Protein AF-A0A7S0UZE0-F1 (afdb_monomer_lite)

Organism: NCBI:txid51329

Structure (mmCIF, N/CA/C/O backbone):
data_AF-A0A7S0UZE0-F1
#
_entry.id   AF-A0A7S0UZE0-F1
#
loop_
_atom_site.group_PDB
_atom_site.id
_atom_site.type_symbol
_atom_site.label_atom_id
_atom_site.label_alt_id
_atom_site.label_comp_id
_atom_site.label_asym_id
_atom_site.label_entity_id
_atom_site.label_seq_id
_atom_site.pdbx_PDB_ins_code
_atom_site.Cartn_x
_atom_site.Cartn_y
_atom_site.Cartn_z
_atom_site.occupancy
_atom_site.B_iso_or_equiv
_atom_site.auth_seq_id
_atom_site.auth_comp_id
_atom_site.auth_asym_id
_atom_site.auth_atom_id
_atom_site.pdbx_PDB_model_num
ATOM 1 N N . MET A 1 1 ? -13.989 -5.071 -36.281 1.00 47.72 1 MET A N 1
ATOM 2 C CA . MET A 1 1 ? -13.923 -4.824 -34.827 1.00 47.72 1 MET A CA 1
ATOM 3 C C . MET A 1 1 ? -15.223 -4.160 -34.411 1.00 47.72 1 MET A C 1
ATOM 5 O O . MET A 1 1 ? -15.616 -3.222 -35.098 1.00 47.72 1 MET A O 1
ATOM 9 N N . PRO A 1 2 ? -15.947 -4.672 -33.404 1.00 46.41 2 PRO A N 1
ATOM 10 C CA . PRO A 1 2 ? -17.097 -3.958 -32.862 1.00 46.41 2 PRO A CA 1
ATOM 11 C C . PRO A 1 2 ? -16.626 -2.680 -32.140 1.00 46.41 2 PRO A C 1
ATOM 13 O O . PRO A 1 2 ? -15.519 -2.675 -31.601 1.00 46.41 2 PRO A O 1
ATOM 16 N N . PRO A 1 3 ? -17.422 -1.598 -32.152 1.00 45.22 3 PRO A N 1
ATOM 17 C CA . PRO A 1 3 ? -17.070 -0.357 -31.471 1.00 45.22 3 PRO A CA 1
ATOM 18 C C . PRO A 1 3 ? -17.073 -0.541 -29.942 1.00 45.22 3 PRO A C 1
ATOM 20 O O . PRO A 1 3 ? -17.859 -1.352 -29.437 1.00 45.22 3 PRO A O 1
ATOM 23 N N . PRO A 1 4 ? -16.246 0.217 -29.197 1.00 49.97 4 PRO A N 1
ATOM 24 C CA . PRO A 1 4 ? -16.235 0.173 -27.740 1.00 49.97 4 PRO A CA 1
ATOM 25 C C . PRO A 1 4 ? -17.606 0.586 -27.193 1.00 49.97 4 PRO A C 1
ATOM 27 O O . PRO A 1 4 ? -18.149 1.648 -27.513 1.00 49.97 4 PRO A O 1
ATOM 30 N N . THR A 1 5 ? -18.203 -0.289 -26.388 1.00 60.66 5 THR A N 1
ATOM 31 C CA . THR A 1 5 ? -19.470 -0.022 -25.710 1.00 60.66 5 THR A CA 1
ATOM 32 C C . THR A 1 5 ? -19.248 1.021 -24.623 1.00 60.66 5 THR A C 1
ATOM 34 O O . THR A 1 5 ? -18.430 0.813 -23.730 1.00 60.66 5 THR A O 1
ATOM 37 N N . LYS A 1 6 ? -19.988 2.134 -24.685 1.00 45.75 6 LYS A N 1
ATOM 38 C CA . LYS A 1 6 ? -19.959 3.182 -23.655 1.00 45.75 6 LYS A CA 1
ATOM 39 C C . LYS A 1 6 ? -20.240 2.573 -22.269 1.00 45.75 6 LYS A C 1
ATOM 41 O O . LYS A 1 6 ? -21.177 1.774 -22.164 1.00 45.75 6 LYS A O 1
ATOM 46 N N . PRO A 1 7 ? -19.487 2.949 -21.219 1.00 45.69 7 PRO A N 1
ATOM 47 C CA . PRO A 1 7 ? -19.701 2.424 -19.878 1.00 45.69 7 PRO A CA 1
ATOM 48 C C . PRO A 1 7 ? -21.115 2.757 -19.393 1.00 45.69 7 PRO A C 1
ATOM 50 O O . PRO A 1 7 ? -21.613 3.874 -19.555 1.00 45.69 7 PRO A O 1
ATOM 53 N N . ASN A 1 8 ? -21.791 1.754 -18.834 1.00 49.53 8 ASN A N 1
ATOM 54 C CA . ASN A 1 8 ? -23.159 1.876 -18.347 1.00 49.53 8 ASN A CA 1
ATOM 55 C C . ASN A 1 8 ? -23.187 2.786 -17.100 1.00 49.53 8 ASN A C 1
ATOM 57 O O . ASN A 1 8 ? -22.640 2.392 -16.065 1.00 49.53 8 ASN A O 1
ATOM 61 N N . PRO A 1 9 ? -23.873 3.946 -17.127 1.00 42.94 9 PRO A N 1
ATOM 62 C CA . PRO A 1 9 ? -23.934 4.868 -15.988 1.00 42.94 9 PRO A CA 1
ATOM 63 C C . PRO A 1 9 ? -24.637 4.274 -14.753 1.00 42.94 9 PRO A C 1
ATOM 65 O O . PRO A 1 9 ? -24.574 4.846 -13.667 1.00 42.94 9 PRO A O 1
ATOM 68 N N . ASN A 1 10 ? -25.288 3.112 -14.883 1.00 35.16 10 ASN A N 1
ATOM 69 C CA . ASN A 1 10 ? -25.882 2.392 -13.759 1.00 35.16 10 ASN A CA 1
ATOM 70 C C . ASN A 1 10 ? -24.917 1.431 -13.039 1.00 35.16 10 ASN A C 1
ATOM 72 O O . ASN A 1 10 ? -25.283 0.943 -11.972 1.00 35.16 10 ASN A O 1
ATOM 76 N N . SER A 1 11 ? -23.704 1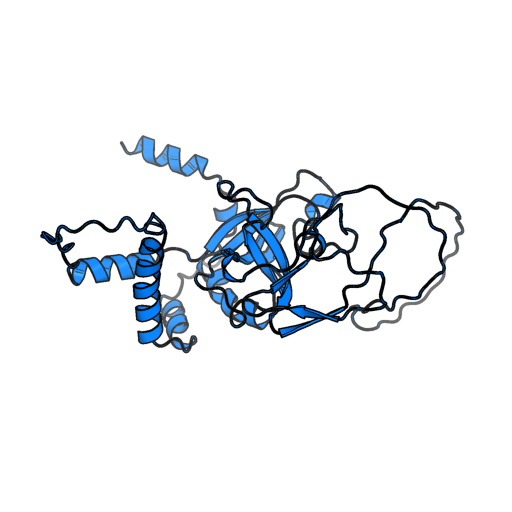.186 -13.556 1.00 46.53 11 SER A N 1
ATOM 77 C CA . SER A 1 11 ? -22.709 0.342 -12.867 1.00 46.53 11 SER A CA 1
ATOM 78 C C . SER A 1 11 ? -22.249 0.984 -11.547 1.00 46.53 11 SER A C 1
ATOM 80 O O . SER A 1 11 ? -22.243 0.348 -10.495 1.00 46.53 11 SER A O 1
ATOM 82 N N . PHE A 1 12 ? -22.031 2.305 -11.551 1.00 41.47 12 PHE A N 1
ATOM 83 C CA . PHE A 1 12 ? -21.605 3.061 -10.366 1.00 41.47 12 PHE A CA 1
ATOM 84 C C . PHE A 1 12 ? -22.670 3.158 -9.262 1.00 41.47 12 PHE A C 1
ATOM 86 O O . PHE A 1 12 ? -22.338 3.213 -8.078 1.00 41.47 12 PHE A O 1
ATOM 93 N N . ARG A 1 13 ? -23.967 3.118 -9.606 1.00 37.56 13 ARG A N 1
ATOM 94 C CA . ARG A 1 13 ? -25.044 3.100 -8.597 1.00 37.56 13 ARG A CA 1
ATOM 95 C C . ARG A 1 13 ? -25.101 1.791 -7.809 1.00 37.56 13 ARG A C 1
ATOM 97 O O . ARG A 1 13 ? -25.613 1.793 -6.692 1.00 37.56 13 ARG A O 1
ATOM 104 N N . TYR A 1 14 ? -24.559 0.699 -8.347 1.00 38.12 14 TYR A N 1
ATOM 105 C CA . TYR A 1 14 ? -24.513 -0.590 -7.655 1.00 38.12 14 TYR A CA 1
ATOM 106 C C . TYR A 1 14 ? -23.451 -0.636 -6.544 1.00 38.12 14 TYR A C 1
ATOM 108 O O . TYR A 1 14 ? -23.596 -1.407 -5.595 1.00 38.12 14 TYR A O 1
ATOM 116 N N . LEU A 1 15 ? -22.433 0.230 -6.608 1.00 41.47 15 LEU A N 1
ATOM 117 C CA . LEU A 1 15 ? -21.325 0.246 -5.653 1.00 41.47 15 LEU A CA 1
ATOM 118 C C . LEU A 1 15 ? -21.715 0.806 -4.275 1.00 41.47 15 LEU A C 1
ATOM 120 O O . LEU A 1 15 ? -21.241 0.333 -3.242 1.00 41.47 15 LEU A O 1
ATOM 124 N N . ILE A 1 16 ? -22.662 1.748 -4.249 1.00 43.78 16 ILE A N 1
ATOM 125 C CA . ILE A 1 16 ? -23.150 2.378 -3.012 1.00 43.78 16 ILE A CA 1
ATOM 126 C C . ILE A 1 16 ? -24.087 1.442 -2.223 1.00 43.78 16 ILE A C 1
ATOM 128 O O . ILE A 1 16 ? -24.195 1.571 -1.010 1.00 43.78 16 ILE A O 1
ATOM 132 N N . PHE A 1 17 ? -24.732 0.460 -2.868 1.00 36.38 17 PHE A N 1
ATOM 133 C CA . PHE A 1 17 ? -25.682 -0.439 -2.192 1.00 36.38 17 PHE A CA 1
ATOM 134 C C . PHE A 1 17 ? -25.078 -1.751 -1.667 1.00 36.38 17 PHE A C 1
ATOM 136 O O . PHE A 1 17 ? -25.737 -2.436 -0.887 1.00 36.38 17 PHE A O 1
ATOM 143 N N . LYS A 1 18 ? -23.852 -2.124 -2.064 1.00 35.16 18 LYS A N 1
ATOM 144 C CA . LYS A 1 18 ? -23.199 -3.356 -1.575 1.00 35.16 18 LYS A CA 1
ATOM 145 C C . LYS A 1 18 ? -22.291 -3.150 -0.366 1.00 35.16 18 LYS A C 1
ATOM 147 O O . LYS A 1 18 ? -22.064 -4.103 0.376 1.00 35.16 18 LYS A O 1
ATOM 152 N N . THR A 1 19 ? -21.799 -1.937 -0.133 1.00 41.50 19 THR A N 1
ATOM 153 C CA . THR A 1 19 ? -21.117 -1.626 1.123 1.00 41.50 19 THR A CA 1
ATOM 154 C C . THR A 1 19 ? -22.186 -1.210 2.132 1.00 41.50 19 THR A C 1
ATOM 156 O O . THR A 1 19 ? -22.887 -0.224 1.945 1.00 41.50 19 THR A O 1
ATOM 159 N N . ASN A 1 20 ? -22.356 -1.974 3.213 1.00 39.41 20 ASN A N 1
ATOM 160 C CA . ASN A 1 20 ? -23.257 -1.657 4.337 1.00 39.41 20 ASN A CA 1
ATOM 161 C C . ASN A 1 20 ? -22.778 -0.424 5.143 1.00 39.41 20 ASN A C 1
ATOM 163 O O . ASN A 1 20 ? -22.953 -0.335 6.359 1.00 39.41 20 ASN A O 1
ATOM 167 N N . VAL A 1 21 ? -22.129 0.537 4.488 1.00 45.94 21 VAL A N 1
ATOM 168 C CA . VAL A 1 21 ? -21.712 1.791 5.093 1.00 45.94 21 VAL A CA 1
ATOM 169 C C . VAL A 1 21 ? -22.910 2.721 4.999 1.00 45.94 21 VAL A C 1
ATOM 171 O O . VAL A 1 21 ? -23.213 3.278 3.948 1.00 45.94 21 VAL A O 1
ATOM 174 N N . SER A 1 22 ? -23.625 2.857 6.117 1.00 50.34 22 SER A N 1
ATOM 175 C CA . SER A 1 22 ? -24.668 3.870 6.268 1.00 50.34 22 SER A CA 1
ATOM 176 C C . SER A 1 22 ? -24.148 5.218 5.762 1.00 50.34 22 SER A C 1
ATOM 178 O O . SER A 1 22 ? -23.033 5.623 6.101 1.00 50.34 22 SER A O 1
ATOM 180 N N . ILE A 1 23 ? -24.972 5.937 4.998 1.00 51.00 23 ILE A N 1
ATOM 181 C CA . ILE A 1 23 ? -24.732 7.339 4.625 1.00 51.00 23 ILE A CA 1
ATOM 182 C C . ILE A 1 23 ? -24.329 8.167 5.863 1.00 51.00 23 ILE A C 1
ATOM 184 O O . ILE A 1 23 ? -23.497 9.065 5.769 1.00 51.00 23 ILE A O 1
ATOM 188 N N . GLU A 1 24 ? -24.845 7.823 7.047 1.00 44.12 24 GLU A N 1
ATOM 189 C CA . GLU A 1 24 ? -24.470 8.452 8.314 1.00 44.12 24 GLU A CA 1
ATOM 190 C C . GLU A 1 24 ? -23.002 8.196 8.707 1.00 44.12 24 GLU A C 1
ATOM 192 O O . GLU A 1 24 ? -22.324 9.112 9.171 1.00 44.12 24 GLU A O 1
ATOM 197 N N . THR A 1 25 ? -22.476 6.989 8.480 1.00 52.09 25 THR A N 1
ATOM 198 C CA . THR A 1 25 ? -21.059 6.652 8.693 1.00 52.09 25 THR A CA 1
ATOM 199 C C . THR A 1 25 ? -20.175 7.399 7.702 1.00 52.09 25 THR A C 1
ATOM 201 O O . THR A 1 25 ? -19.159 7.955 8.104 1.00 52.09 25 THR A O 1
ATOM 204 N N . PHE A 1 26 ? -20.591 7.504 6.435 1.00 54.91 26 PHE A N 1
ATOM 205 C CA . PHE A 1 26 ? -19.885 8.301 5.428 1.00 54.91 26 PHE A CA 1
ATOM 206 C C . PHE A 1 26 ? -19.791 9.780 5.840 1.00 54.91 26 PHE A C 1
ATOM 208 O O . PHE A 1 26 ? -18.696 10.340 5.871 1.00 54.91 26 PHE A O 1
ATOM 215 N N . PHE A 1 27 ? -20.902 10.396 6.266 1.00 50.81 27 PHE A N 1
ATOM 216 C CA . PHE A 1 27 ? -20.892 11.784 6.744 1.00 50.81 27 PHE A CA 1
ATOM 217 C C . PHE A 1 27 ? -20.089 11.968 8.039 1.00 50.81 27 PHE A C 1
ATOM 219 O O . PHE A 1 27 ? -19.394 12.973 8.176 1.00 50.81 27 PHE A O 1
ATOM 226 N N . ARG A 1 28 ? -20.116 11.011 8.976 1.00 54.53 28 ARG A N 1
ATOM 227 C CA . ARG A 1 28 ? -19.277 11.067 10.187 1.00 54.53 28 ARG A CA 1
ATOM 228 C C . ARG A 1 28 ? -17.787 10.974 9.857 1.00 54.53 28 ARG A C 1
ATOM 230 O O . ARG A 1 28 ? -17.012 11.736 10.429 1.00 54.53 28 ARG A O 1
ATOM 237 N N . THR A 1 29 ? -17.392 10.123 8.912 1.00 53.47 29 THR A N 1
ATOM 238 C CA . THR A 1 29 ? -16.005 10.009 8.435 1.00 53.47 29 THR A CA 1
ATOM 239 C C . THR A 1 29 ? -15.542 11.297 7.755 1.00 53.47 29 THR A C 1
ATOM 241 O O . THR A 1 29 ? -14.468 11.805 8.069 1.00 53.47 29 THR A O 1
ATOM 244 N N . LEU A 1 30 ? -16.382 11.888 6.902 1.00 50.66 30 LEU A N 1
ATOM 245 C CA . LEU A 1 30 ? -16.068 13.122 6.174 1.00 50.66 30 LEU A CA 1
ATOM 246 C C . LEU A 1 30 ? -15.973 14.342 7.114 1.00 50.66 30 LEU A C 1
ATOM 248 O O . LEU A 1 30 ? -15.104 15.197 6.955 1.00 50.66 30 LEU A O 1
ATOM 252 N N . VAL A 1 31 ? -16.814 14.394 8.154 1.00 53.34 31 VAL A N 1
ATOM 253 C CA . VAL A 1 31 ? -16.746 15.424 9.208 1.00 53.34 31 VAL A CA 1
ATOM 254 C C . VAL A 1 31 ? -15.564 15.193 10.165 1.00 53.34 31 VAL A C 1
ATOM 256 O O . VAL A 1 31 ? -14.972 16.161 10.642 1.00 53.34 31 VAL A O 1
ATOM 259 N N . SER A 1 32 ? -15.178 13.939 10.427 1.00 47.03 32 SER A N 1
ATOM 260 C CA . SER A 1 32 ? -14.038 13.595 11.291 1.00 47.03 32 SER A CA 1
ATOM 261 C C . SER A 1 32 ? -12.683 13.832 10.616 1.00 47.03 32 SER A C 1
ATOM 263 O O . SER A 1 32 ? -11.762 14.304 11.281 1.00 47.03 32 SER A O 1
ATOM 265 N N . ALA A 1 33 ? -12.567 13.596 9.304 1.00 47.66 33 ALA A N 1
ATOM 266 C CA . ALA A 1 33 ? -11.353 13.880 8.529 1.00 47.66 33 ALA A CA 1
ATOM 267 C C . ALA A 1 33 ? -10.982 15.376 8.554 1.00 47.66 33 ALA A C 1
ATOM 269 O O . ALA A 1 33 ? -9.811 15.737 8.629 1.00 47.66 33 ALA A O 1
ATOM 270 N N . ARG A 1 34 ? -11.982 16.266 8.625 1.00 50.88 34 ARG A N 1
ATOM 271 C CA . ARG A 1 34 ? -11.761 17.711 8.810 1.00 50.88 34 ARG A CA 1
ATOM 272 C C . ARG A 1 34 ? -11.322 18.100 10.227 1.00 50.88 34 ARG A C 1
ATOM 274 O O . ARG A 1 34 ? -10.808 19.197 10.421 1.00 50.88 34 ARG A O 1
ATOM 281 N N . ARG A 1 35 ? -11.545 17.240 11.230 1.00 43.75 35 ARG A N 1
ATOM 282 C CA . ARG A 1 35 ? -11.108 17.466 12.620 1.00 43.75 35 ARG A CA 1
ATOM 283 C C . ARG A 1 35 ? -9.670 17.006 12.869 1.00 43.75 35 ARG A C 1
ATOM 285 O O . ARG A 1 35 ? -9.020 17.591 13.730 1.00 43.75 35 ARG A O 1
ATOM 292 N N . SER A 1 36 ? -9.156 16.017 12.135 1.00 42.22 36 SER A N 1
ATOM 293 C CA . SER A 1 36 ? -7.775 15.534 12.303 1.00 42.22 36 SER A CA 1
ATOM 294 C C . SER A 1 36 ? -6.719 16.482 11.725 1.00 42.22 36 SER A C 1
ATOM 296 O O . SER A 1 36 ? -5.655 16.609 12.322 1.00 42.22 36 SER A O 1
ATOM 298 N N . GLU A 1 37 ? -7.023 17.243 10.666 1.00 46.88 37 GLU A N 1
ATOM 299 C CA . GLU A 1 37 ? -6.145 18.336 10.194 1.00 46.88 37 GLU A CA 1
ATOM 300 C C . GLU A 1 37 ? -5.959 19.444 11.243 1.00 46.88 37 GLU A C 1
ATOM 302 O O . GLU A 1 37 ? -4.967 20.171 11.228 1.00 46.88 37 GLU A O 1
ATOM 307 N N . GLN A 1 38 ? -6.892 19.562 12.191 1.00 40.09 38 GLN A N 1
ATOM 308 C CA . GLN A 1 38 ? -6.840 20.571 13.242 1.00 40.09 38 GLN A CA 1
ATOM 309 C C . GLN A 1 38 ? -6.040 20.116 14.475 1.00 40.09 38 GLN A C 1
ATOM 311 O O . GLN A 1 38 ? -5.578 20.961 15.233 1.00 40.09 38 GLN A O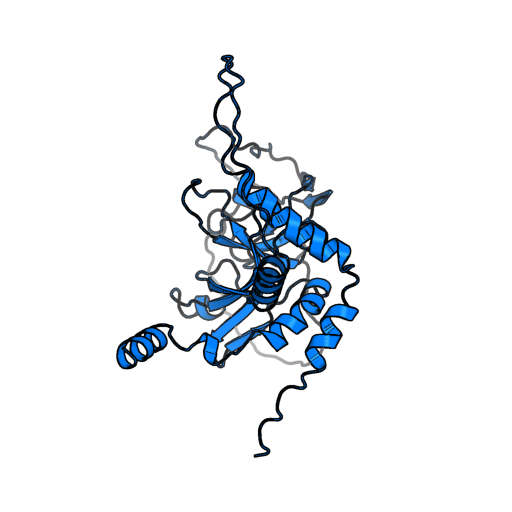 1
ATOM 316 N N . TYR A 1 39 ? -5.803 18.810 14.647 1.00 41.44 39 TYR A N 1
ATOM 317 C CA . TYR A 1 39 ? -5.018 18.276 15.769 1.00 41.44 39 TYR A CA 1
ATOM 318 C C . TYR A 1 39 ? -3.501 18.365 15.564 1.00 41.44 39 TYR A C 1
ATOM 320 O O . TYR A 1 39 ? -2.757 18.313 16.538 1.00 41.44 39 TYR A O 1
ATOM 328 N N . HIS A 1 40 ? -3.020 18.564 14.333 1.00 42.69 40 HIS A N 1
ATOM 329 C CA . HIS A 1 40 ? -1.581 18.672 14.071 1.00 42.69 40 HIS A CA 1
ATOM 330 C C . HIS A 1 40 ? -0.973 20.059 14.348 1.00 42.69 40 HIS A C 1
ATOM 332 O O . HIS A 1 40 ? 0.224 20.239 14.133 1.00 42.69 40 HIS A O 1
ATOM 338 N N . ARG A 1 41 ? -1.751 21.033 14.851 1.00 43.72 41 ARG A N 1
ATOM 339 C CA . ARG A 1 41 ? -1.264 22.401 15.127 1.00 43.72 41 ARG A CA 1
ATOM 340 C C . ARG A 1 41 ? -1.178 22.816 16.600 1.00 43.72 41 ARG A C 1
ATOM 342 O O . ARG A 1 41 ? -0.523 23.817 16.861 1.00 43.72 41 ARG A O 1
ATOM 349 N N . ASP A 1 42 ? -1.758 22.063 17.537 1.00 41.31 42 ASP A N 1
ATOM 350 C CA . ASP A 1 42 ? -1.993 22.556 18.910 1.00 41.31 42 ASP A CA 1
ATOM 351 C C . ASP A 1 42 ? -1.162 21.865 20.019 1.00 41.31 42 ASP A C 1
ATOM 353 O O . ASP A 1 42 ? -1.400 22.086 21.205 1.00 41.31 42 ASP A O 1
ATOM 357 N N . GLU A 1 43 ? -0.124 21.090 19.688 1.00 44.06 43 GLU A N 1
ATOM 358 C CA . GLU A 1 43 ? 0.842 20.565 20.680 1.00 44.06 43 GLU A CA 1
ATOM 359 C C . GLU A 1 43 ? 1.937 21.612 20.986 1.00 44.06 43 GLU A C 1
ATOM 361 O O . GLU A 1 43 ? 3.127 21.407 20.750 1.00 44.06 43 GLU A O 1
ATOM 366 N N . GLY A 1 44 ? 1.524 22.783 21.479 1.00 45.97 44 GLY A N 1
ATOM 367 C CA . GLY A 1 44 ? 2.403 23.897 21.827 1.00 45.97 44 GLY A CA 1
ATOM 368 C C . GLY A 1 44 ? 2.065 24.498 23.189 1.00 45.97 44 GLY A C 1
ATOM 369 O O . GLY A 1 44 ? 1.234 25.388 23.275 1.00 45.97 44 GLY A O 1
ATOM 370 N N . ILE A 1 45 ? 2.755 24.013 24.227 1.00 45.12 45 ILE A N 1
ATOM 371 C CA . ILE A 1 45 ? 3.137 24.719 25.467 1.00 45.12 45 ILE A CA 1
ATOM 372 C C . ILE A 1 45 ? 1.995 25.443 26.216 1.00 45.12 45 ILE A C 1
ATOM 374 O O . ILE A 1 45 ? 1.625 26.575 25.921 1.00 45.12 45 ILE A O 1
ATOM 378 N N . TYR A 1 46 ? 1.531 24.828 27.310 1.00 45.31 46 TYR A N 1
ATOM 379 C CA . TYR A 1 46 ? 0.738 25.490 28.352 1.00 45.31 46 TYR A CA 1
ATOM 380 C C . TYR A 1 46 ? 1.567 26.579 29.059 1.00 45.31 46 TYR A C 1
ATOM 382 O O . TYR A 1 46 ? 2.231 26.315 30.061 1.00 45.31 46 TYR A O 1
ATOM 390 N N . THR A 1 47 ? 1.489 27.821 28.589 1.00 47.03 47 THR A N 1
ATOM 391 C CA . THR A 1 47 ? 1.672 28.992 29.454 1.00 47.03 47 THR A CA 1
ATOM 392 C C . THR A 1 47 ? 0.298 29.448 29.924 1.00 47.03 47 THR A C 1
ATOM 394 O O . THR A 1 47 ? -0.504 29.963 29.147 1.00 47.03 47 THR A O 1
ATOM 397 N N . ARG A 1 48 ? 0.015 29.206 31.209 1.00 62.56 48 ARG A N 1
ATOM 398 C CA . ARG A 1 48 ? -0.997 29.954 31.956 1.00 62.56 48 ARG A CA 1
ATOM 399 C C . ARG A 1 48 ? -0.532 31.401 31.989 1.00 62.56 48 ARG A C 1
ATOM 401 O O . ARG A 1 48 ? 0.500 31.634 32.594 1.00 62.56 48 ARG A O 1
ATOM 408 N N . ASP A 1 49 ? -1.289 32.298 31.379 1.00 49.62 49 ASP A N 1
ATOM 409 C CA . ASP A 1 49 ? -1.531 33.628 31.924 1.00 49.62 49 ASP A CA 1
ATOM 410 C C . ASP A 1 49 ? -2.872 34.140 31.391 1.00 49.62 49 ASP A C 1
ATOM 412 O O . ASP A 1 49 ? -3.263 33.905 30.245 1.00 49.62 49 ASP A O 1
ATOM 416 N N . ASP A 1 50 ? -3.611 34.732 32.318 1.00 62.59 50 ASP A N 1
ATOM 417 C CA . ASP A 1 50 ? -4.964 35.238 32.200 1.00 62.59 50 ASP A CA 1
ATOM 418 C C . ASP A 1 50 ? -5.053 36.397 31.198 1.00 62.59 50 ASP A C 1
ATOM 420 O O . ASP A 1 50 ? -4.375 37.398 31.377 1.00 62.59 50 ASP A O 1
ATOM 424 N N . ASP A 1 51 ? -5.920 36.285 30.184 1.00 51.84 51 ASP A N 1
ATOM 425 C CA . ASP A 1 51 ? -6.647 37.425 29.599 1.00 51.84 51 ASP A CA 1
ATOM 426 C C . ASP A 1 51 ? -7.782 36.931 28.681 1.00 51.84 51 ASP A C 1
ATOM 428 O O . ASP A 1 51 ? -7.639 36.654 27.487 1.00 51.84 51 ASP A O 1
ATOM 432 N N . ILE A 1 52 ? -8.969 36.797 29.276 1.00 54.97 52 ILE A N 1
ATOM 433 C CA . ILE A 1 52 ? -10.221 36.437 28.604 1.00 54.97 52 ILE A CA 1
ATOM 434 C C . ILE A 1 52 ? -10.752 37.680 27.877 1.00 54.97 52 ILE A C 1
ATOM 436 O O . ILE A 1 52 ? -11.593 38.417 28.384 1.00 54.97 52 ILE A O 1
ATOM 440 N N . SER A 1 53 ? -10.268 37.906 26.658 1.00 59.75 53 SER A N 1
ATOM 441 C CA . SER A 1 53 ? -10.897 38.794 25.671 1.00 59.75 53 SER A CA 1
ATOM 442 C C . SER A 1 53 ? -10.968 38.075 24.324 1.00 59.75 53 SER A C 1
ATOM 444 O O . SER A 1 53 ? -10.342 38.441 23.331 1.00 59.75 53 SER A O 1
ATOM 446 N N . SER A 1 54 ? -11.701 36.960 24.292 1.00 57.84 54 SER A N 1
ATOM 447 C CA . SER A 1 54 ? -11.865 36.149 23.089 1.00 57.84 54 SER A CA 1
ATOM 448 C C . SER A 1 54 ? -13.032 36.660 22.247 1.00 57.84 54 SER A C 1
ATOM 450 O O . SER A 1 54 ? -14.125 36.096 22.215 1.00 57.84 54 SER A O 1
ATOM 452 N N . ASN A 1 55 ? -12.758 37.696 21.454 1.00 57.31 55 ASN A N 1
ATOM 453 C CA . ASN A 1 55 ? -13.508 37.953 20.227 1.00 57.31 55 ASN A CA 1
ATOM 454 C C . ASN A 1 55 ? -13.086 36.889 19.192 1.00 57.31 55 ASN A C 1
ATOM 456 O O . ASN A 1 55 ? -12.409 37.166 18.204 1.00 57.31 55 ASN A O 1
ATOM 460 N N . ALA A 1 56 ? -13.386 35.622 19.499 1.00 63.72 56 ALA A N 1
ATOM 461 C CA . ALA A 1 56 ? -13.058 34.484 18.662 1.00 63.72 56 ALA A CA 1
ATOM 462 C C . ALA A 1 56 ? -13.854 34.625 17.365 1.00 63.72 56 ALA A C 1
ATOM 464 O O . ALA A 1 56 ? -15.050 34.328 17.321 1.00 63.72 56 ALA A O 1
ATOM 465 N N . SER A 1 57 ? -13.180 35.136 16.334 1.00 73.50 57 SER A N 1
ATOM 466 C CA . SER A 1 57 ? -13.662 35.219 14.961 1.00 73.50 57 SER A CA 1
ATOM 467 C C . SER A 1 57 ? -14.169 33.840 14.547 1.00 73.50 57 SER A C 1
ATOM 469 O O . SER A 1 57 ? -13.395 32.933 14.228 1.00 73.50 57 SER A O 1
ATOM 471 N N . ARG A 1 58 ? -15.486 33.635 14.657 1.00 78.31 58 ARG A N 1
ATOM 472 C CA . ARG A 1 58 ? -16.128 32.387 14.257 1.00 78.31 58 ARG A CA 1
ATOM 473 C C . ARG A 1 58 ? -15.940 32.293 12.754 1.00 78.31 58 ARG A C 1
ATOM 475 O O . ARG A 1 58 ? -16.516 33.096 12.022 1.00 78.31 58 ARG A O 1
ATOM 482 N N . LYS A 1 59 ? -15.127 31.332 12.304 1.00 81.88 59 LYS A N 1
ATOM 483 C CA . LYS A 1 59 ? -15.013 31.026 10.877 1.00 81.88 59 LYS A CA 1
ATOM 484 C C . LYS A 1 59 ? -16.438 30.857 10.331 1.00 81.88 59 LYS A C 1
ATOM 486 O O . LYS A 1 59 ? -17.207 30.102 10.938 1.00 81.88 59 LYS A O 1
ATOM 491 N N . PRO A 1 60 ? -16.820 31.585 9.269 1.00 84.94 60 PRO A N 1
ATOM 492 C CA . PRO A 1 60 ? -18.167 31.503 8.732 1.00 84.94 60 PRO A CA 1
ATOM 493 C C . PRO A 1 60 ? -18.466 30.052 8.360 1.00 84.94 60 PRO A C 1
ATOM 495 O O . PRO A 1 60 ? -17.651 29.377 7.729 1.00 84.94 60 PRO A O 1
ATOM 498 N N . THR A 1 61 ? -19.622 29.554 8.793 1.00 89.38 61 THR A N 1
ATOM 499 C CA . THR A 1 61 ? -20.098 28.233 8.392 1.00 89.38 61 THR A CA 1
ATOM 500 C C . THR A 1 61 ? -20.293 28.225 6.875 1.00 89.38 61 THR A C 1
ATOM 502 O O . THR A 1 61 ? -20.919 29.147 6.345 1.00 89.38 61 THR A O 1
ATOM 505 N N . PRO A 1 62 ? -19.765 27.220 6.153 1.00 90.38 62 PRO A N 1
ATOM 506 C CA . PRO A 1 62 ? -19.950 27.140 4.712 1.00 90.38 62 PRO A CA 1
ATOM 507 C C . PRO A 1 62 ? -21.442 27.029 4.387 1.00 90.38 62 PRO A C 1
ATOM 509 O O . PRO A 1 62 ? -22.209 26.396 5.119 1.00 90.38 62 PRO A O 1
ATOM 512 N N . SER A 1 63 ? -21.858 27.640 3.279 1.00 95.25 63 SER A N 1
ATOM 513 C CA . SER A 1 63 ? -23.220 27.472 2.776 1.00 95.25 63 SER A CA 1
ATOM 514 C C . SER A 1 63 ? -23.470 26.008 2.395 1.00 95.25 63 SER A C 1
ATOM 516 O O . SER A 1 63 ? -22.541 25.272 2.057 1.00 95.25 63 SER A O 1
ATOM 518 N N . PHE A 1 64 ? -24.737 25.585 2.396 1.00 92.06 64 PHE A N 1
ATOM 519 C CA . PHE A 1 64 ? -25.114 24.236 1.957 1.00 92.06 64 PHE A CA 1
ATOM 520 C C . PHE A 1 64 ? -24.596 23.921 0.544 1.00 92.06 64 PHE A C 1
ATOM 522 O O . PHE A 1 64 ? -24.080 22.835 0.308 1.00 92.06 64 PHE A O 1
ATOM 529 N N . GLN A 1 65 ? -24.672 24.888 -0.378 1.00 93.56 65 GLN A N 1
ATOM 530 C CA . GLN A 1 65 ? -24.177 24.731 -1.750 1.00 93.56 65 GLN A CA 1
ATOM 531 C C . GLN A 1 65 ? -22.662 24.502 -1.794 1.00 93.56 65 GLN A C 1
ATOM 533 O O . GLN A 1 65 ? -22.207 23.611 -2.504 1.00 93.56 65 GLN A O 1
ATOM 538 N N . SER A 1 66 ? -21.892 25.254 -1.000 1.00 92.94 66 SER A N 1
ATOM 539 C CA . SER A 1 66 ? -20.438 25.078 -0.902 1.00 92.94 66 SER A CA 1
ATOM 540 C C . SER A 1 66 ? -20.074 23.721 -0.292 1.00 92.94 66 SER A C 1
ATOM 542 O O . SER A 1 66 ? -19.216 23.020 -0.822 1.00 92.94 66 SER A O 1
ATOM 544 N N . ALA A 1 67 ? -20.767 23.305 0.772 1.00 89.94 67 ALA A N 1
ATOM 545 C CA . ALA A 1 67 ? -20.557 21.995 1.384 1.00 89.94 67 ALA A CA 1
ATOM 546 C C . ALA A 1 67 ? -20.908 20.841 0.426 1.00 89.94 67 ALA A C 1
ATOM 548 O O . ALA A 1 67 ? -20.174 19.859 0.356 1.00 89.94 67 ALA A O 1
ATOM 549 N N . PHE A 1 68 ? -21.999 20.969 -0.335 1.00 90.06 68 PHE A N 1
ATOM 550 C CA . PHE A 1 68 ? -22.412 19.975 -1.325 1.00 90.06 68 PHE A CA 1
ATOM 551 C C . PHE A 1 68 ? -21.433 19.888 -2.503 1.00 90.06 68 PHE A C 1
ATOM 553 O O . PHE A 1 68 ? -21.095 18.786 -2.928 1.00 90.06 68 PHE A O 1
ATOM 560 N N . ALA A 1 69 ? -20.943 21.028 -3.002 1.00 91.69 69 ALA A N 1
ATOM 561 C CA . ALA A 1 69 ? -19.930 21.063 -4.054 1.00 91.69 69 ALA A CA 1
ATOM 562 C C . ALA A 1 69 ? -18.637 20.360 -3.610 1.00 91.69 69 ALA A C 1
ATOM 564 O O . ALA A 1 69 ? -18.181 19.460 -4.308 1.00 91.69 69 ALA A O 1
ATOM 565 N N . ALA A 1 70 ? -18.132 20.680 -2.413 1.00 89.19 70 ALA A N 1
ATOM 566 C CA . ALA A 1 70 ? -16.938 20.046 -1.852 1.00 89.19 70 ALA A CA 1
ATOM 567 C C . ALA A 1 70 ? -17.123 18.536 -1.620 1.00 89.19 70 ALA A C 1
ATOM 569 O O . ALA A 1 70 ? -16.223 17.749 -1.891 1.00 89.19 70 ALA A O 1
ATOM 570 N N . ALA A 1 71 ? -18.299 18.105 -1.150 1.00 87.44 71 ALA A N 1
ATOM 571 C CA . ALA A 1 71 ? -18.596 16.682 -0.982 1.00 87.44 71 ALA A CA 1
ATOM 572 C C . ALA A 1 71 ? -18.639 15.941 -2.326 1.00 87.44 71 ALA A C 1
ATOM 574 O O . ALA A 1 71 ? -18.169 14.810 -2.423 1.00 87.44 71 ALA A O 1
ATOM 575 N N . ARG A 1 72 ? -19.190 16.578 -3.366 1.00 88.44 72 ARG A N 1
ATOM 576 C CA . ARG A 1 72 ? -19.238 16.018 -4.719 1.00 88.44 72 ARG A CA 1
ATOM 577 C C . ARG A 1 72 ? -17.845 15.919 -5.336 1.00 88.44 72 ARG A C 1
ATOM 579 O O . ARG A 1 72 ? -17.538 14.910 -5.950 1.00 88.44 72 ARG A O 1
ATOM 586 N N . GLU A 1 73 ? -17.017 16.941 -5.170 1.00 89.69 73 GLU A N 1
ATOM 587 C CA . GLU A 1 73 ? -15.624 16.940 -5.625 1.00 89.69 73 GLU A CA 1
ATOM 588 C C . GLU A 1 73 ? -14.811 15.843 -4.928 1.00 89.69 73 GLU A C 1
ATOM 590 O O . GLU A 1 73 ? -14.195 15.017 -5.593 1.00 89.69 73 GLU A O 1
ATOM 595 N N . ALA A 1 74 ? -14.912 15.745 -3.599 1.00 83.44 74 ALA A N 1
ATOM 596 C CA . ALA A 1 74 ? -14.267 14.684 -2.829 1.00 83.44 74 ALA A CA 1
ATOM 597 C C . ALA A 1 74 ? -14.732 13.275 -3.236 1.00 83.44 74 ALA A C 1
ATOM 599 O O . ALA A 1 74 ? -13.975 12.323 -3.094 1.00 83.44 74 ALA A O 1
ATOM 600 N N . PHE A 1 75 ? -15.963 13.138 -3.738 1.00 82.81 75 PHE A N 1
ATOM 601 C CA . PHE A 1 75 ? -16.501 11.868 -4.227 1.00 82.81 75 PHE A CA 1
ATOM 602 C C . PHE A 1 75 ? -15.924 11.450 -5.587 1.00 82.81 75 PHE A C 1
ATOM 604 O O . PHE A 1 75 ? -15.835 10.258 -5.858 1.00 82.81 75 PHE A O 1
ATOM 611 N N . TYR A 1 76 ? -15.556 12.407 -6.443 1.00 85.94 76 TYR A N 1
ATOM 612 C CA . TYR A 1 76 ? -14.960 12.126 -7.755 1.00 85.94 76 TYR A CA 1
ATOM 613 C C . TYR A 1 76 ? -13.434 12.080 -7.733 1.00 85.94 76 TYR A C 1
ATOM 615 O O . TYR A 1 76 ? -12.830 11.661 -8.717 1.00 85.94 76 TYR A O 1
ATOM 623 N N . LYS A 1 77 ? -12.810 12.505 -6.632 1.00 88.88 77 LYS A N 1
ATOM 624 C CA . LYS A 1 77 ? -11.368 12.385 -6.459 1.00 88.88 77 LYS A CA 1
ATOM 625 C C . LYS A 1 77 ? -10.981 10.896 -6.431 1.00 88.88 77 LYS A C 1
ATOM 627 O O . LYS A 1 77 ? -11.570 10.166 -5.629 1.00 88.88 77 LYS A O 1
ATOM 632 N N . PRO A 1 78 ? -10.000 10.458 -7.243 1.00 91.25 78 PRO A N 1
ATOM 633 C CA . PRO A 1 78 ? -9.497 9.090 -7.194 1.00 91.25 78 PRO A CA 1
ATOM 634 C C . PRO A 1 78 ? -9.095 8.712 -5.771 1.00 91.25 78 PRO A C 1
ATOM 636 O O . PRO A 1 78 ? -8.474 9.506 -5.054 1.00 91.25 78 PRO A O 1
ATOM 639 N N . VAL A 1 79 ? -9.466 7.504 -5.348 1.00 94.62 79 VAL A N 1
ATOM 640 C CA . VAL A 1 79 ? -9.029 6.975 -4.046 1.00 94.62 79 VAL A CA 1
ATOM 641 C C . VAL A 1 79 ? -7.692 6.250 -4.151 1.00 94.62 79 VAL A C 1
ATOM 643 O O . VAL A 1 79 ? -7.138 5.839 -3.126 1.00 94.62 79 VAL A O 1
ATOM 646 N N . SER A 1 80 ? -7.176 6.088 -5.369 1.00 96.31 80 SER A N 1
ATOM 647 C CA . SER A 1 80 ? -5.858 5.539 -5.643 1.00 96.31 80 SER A CA 1
ATOM 648 C C . SER A 1 80 ? -4.816 6.609 -5.973 1.00 96.31 80 SER A C 1
ATOM 650 O O . SER A 1 80 ? -5.123 7.712 -6.420 1.00 96.31 80 SER A O 1
ATOM 652 N N . SER A 1 81 ? -3.558 6.269 -5.715 1.00 95.81 81 SER A N 1
ATOM 653 C CA . SER A 1 81 ? -2.378 7.030 -6.117 1.00 95.81 81 SER A CA 1
ATOM 654 C C . SER A 1 81 ? -1.356 6.091 -6.746 1.00 95.81 81 SER A C 1
ATOM 656 O O . SER A 1 81 ? -1.263 4.924 -6.353 1.00 95.81 81 SER A O 1
ATOM 658 N N . THR A 1 82 ? -0.554 6.590 -7.677 1.00 96.00 82 THR A N 1
ATOM 659 C CA . THR A 1 82 ? 0.548 5.839 -8.284 1.00 96.00 82 THR A CA 1
ATOM 660 C C . THR A 1 82 ? 1.847 6.053 -7.506 1.00 96.00 82 THR A C 1
ATOM 662 O O . THR A 1 82 ? 2.070 7.098 -6.899 1.00 96.00 82 THR A O 1
ATOM 665 N N . MET A 1 83 ? 2.715 5.042 -7.478 1.00 96.06 83 MET A N 1
ATOM 666 C CA . MET A 1 83 ? 4.093 5.175 -6.997 1.00 96.06 83 MET A CA 1
ATOM 667 C C . MET A 1 83 ? 4.998 4.123 -7.636 1.00 96.06 83 MET A C 1
ATOM 669 O O . MET A 1 83 ? 4.507 3.191 -8.264 1.00 96.06 83 MET A O 1
ATOM 673 N N . TYR A 1 84 ? 6.310 4.226 -7.442 1.00 96.12 84 TYR A N 1
ATOM 674 C CA . TYR A 1 84 ? 7.266 3.238 -7.942 1.00 96.12 84 TYR A CA 1
ATOM 675 C C . TYR A 1 84 ? 7.874 2.433 -6.800 1.00 96.12 84 TYR A C 1
ATOM 677 O O . TYR A 1 84 ? 8.123 2.954 -5.711 1.00 96.12 84 TYR A O 1
ATOM 685 N N . ILE A 1 85 ? 8.144 1.158 -7.065 1.00 96.44 85 ILE A N 1
ATOM 686 C CA . ILE A 1 85 ? 8.957 0.308 -6.200 1.00 96.44 85 ILE A CA 1
ATOM 687 C C . ILE A 1 85 ? 10.206 -0.145 -6.947 1.00 96.44 85 ILE A C 1
ATOM 689 O O . ILE A 1 85 ? 10.155 -0.492 -8.126 1.00 96.44 85 ILE A O 1
ATOM 693 N N . ALA A 1 86 ? 11.322 -0.182 -6.227 1.00 95.75 86 ALA A N 1
ATOM 694 C CA . ALA A 1 86 ? 12.582 -0.743 -6.685 1.00 95.75 86 ALA A CA 1
ATOM 695 C C . ALA A 1 86 ? 13.114 -1.761 -5.666 1.00 95.75 86 ALA A C 1
ATOM 697 O O . ALA A 1 86 ? 12.667 -1.831 -4.517 1.00 95.75 86 ALA A O 1
ATOM 698 N N . GLY A 1 87 ? 14.109 -2.538 -6.090 1.00 95.75 87 GLY A N 1
ATOM 699 C CA . GLY A 1 87 ? 14.798 -3.501 -5.238 1.00 95.75 87 GLY A CA 1
ATOM 700 C C . GLY A 1 87 ? 14.109 -4.870 -5.115 1.00 95.75 87 GLY A C 1
ATOM 701 O O . GLY A 1 87 ? 13.002 -5.072 -5.621 1.00 95.75 87 GLY A O 1
ATOM 702 N N . PRO A 1 88 ? 14.771 -5.822 -4.432 1.00 97.19 88 PRO A N 1
ATOM 703 C CA . PRO A 1 88 ? 14.378 -7.232 -4.412 1.00 97.19 88 PRO A CA 1
ATOM 704 C C . PRO A 1 88 ? 13.422 -7.617 -3.274 1.00 97.19 88 PRO A C 1
ATOM 706 O O . PRO A 1 88 ? 12.953 -8.750 -3.240 1.00 97.19 88 PRO A O 1
ATOM 709 N N . ALA A 1 89 ? 13.146 -6.722 -2.319 1.00 97.31 89 ALA A N 1
ATOM 710 C CA . ALA A 1 89 ? 12.489 -7.073 -1.054 1.00 97.31 89 ALA A CA 1
ATOM 711 C C . ALA A 1 89 ? 11.099 -7.717 -1.222 1.00 97.31 89 ALA A C 1
ATOM 713 O O . ALA A 1 89 ? 10.714 -8.570 -0.430 1.00 97.31 89 ALA A O 1
ATOM 714 N N . MET A 1 90 ? 10.345 -7.325 -2.247 1.00 97.75 90 MET A N 1
ATOM 715 C CA . MET A 1 90 ? 8.987 -7.830 -2.479 1.00 97.75 90 MET A CA 1
ATOM 716 C C . MET A 1 90 ? 8.909 -8.901 -3.575 1.00 97.75 90 MET A C 1
ATOM 718 O O . MET A 1 90 ? 7.812 -9.284 -3.978 1.00 97.75 90 MET A O 1
ATOM 722 N N . GLN A 1 91 ? 10.047 -9.413 -4.051 1.00 96.81 91 GLN A N 1
ATOM 723 C CA . GLN A 1 91 ? 10.060 -10.543 -4.978 1.00 96.81 91 GLN A CA 1
ATOM 724 C C . GLN A 1 91 ? 9.573 -11.832 -4.295 1.00 96.81 91 GLN A C 1
ATOM 726 O O . GLN A 1 91 ? 9.728 -11.969 -3.090 1.00 96.81 91 GLN A O 1
ATOM 731 N N . PRO A 1 92 ? 8.998 -12.797 -5.034 1.00 95.12 92 PRO A N 1
ATOM 732 C CA . PRO A 1 92 ? 8.652 -12.729 -6.457 1.00 95.12 92 PRO A CA 1
ATOM 733 C C . PRO A 1 92 ? 7.313 -12.013 -6.724 1.00 95.12 92 PRO A C 1
ATOM 735 O O . PRO A 1 92 ? 6.895 -11.913 -7.878 1.00 95.12 92 PRO A O 1
ATOM 738 N N . GLY A 1 93 ? 6.616 -11.560 -5.674 1.00 94.25 93 GLY A N 1
ATOM 739 C CA . GLY A 1 93 ? 5.288 -10.954 -5.773 1.00 94.25 93 GLY A CA 1
ATOM 740 C C . GLY A 1 93 ? 5.285 -9.650 -6.567 1.00 94.25 93 GLY A C 1
ATOM 741 O O . GLY A 1 93 ? 4.450 -9.492 -7.455 1.00 94.25 93 GLY A O 1
ATOM 742 N N . LEU A 1 94 ? 6.254 -8.779 -6.281 1.00 97.50 94 LEU A N 1
ATOM 743 C CA . LEU A 1 94 ? 6.499 -7.495 -6.934 1.00 97.50 94 LEU A CA 1
ATOM 744 C C . LEU A 1 94 ? 7.956 -7.390 -7.405 1.00 97.50 94 LEU A C 1
ATOM 746 O O . LEU A 1 94 ? 8.846 -8.099 -6.935 1.00 97.50 94 LEU A O 1
ATOM 750 N N . ASN A 1 95 ? 8.187 -6.470 -8.329 1.00 95.81 95 ASN A N 1
ATOM 751 C CA . ASN A 1 95 ? 9.427 -6.158 -9.021 1.00 95.81 95 ASN A CA 1
ATOM 752 C C . ASN A 1 95 ? 10.134 -7.398 -9.590 1.00 95.81 95 ASN A C 1
ATOM 754 O O . ASN A 1 95 ? 11.322 -7.650 -9.361 1.00 95.81 95 ASN A O 1
ATOM 758 N N . ARG A 1 96 ? 9.397 -8.212 -10.353 1.00 93.56 96 ARG A N 1
ATOM 759 C CA . ARG A 1 96 ? 9.919 -9.451 -10.965 1.00 93.56 96 ARG A CA 1
ATOM 760 C C . ARG A 1 96 ? 11.112 -9.203 -11.891 1.00 93.56 96 ARG A C 1
ATOM 762 O O . ARG A 1 96 ? 11.965 -10.076 -12.040 1.00 93.56 96 ARG A O 1
ATOM 769 N N . GLY A 1 97 ? 11.193 -8.009 -12.480 1.00 90.88 97 GLY A N 1
ATOM 770 C CA . GLY A 1 97 ? 12.304 -7.581 -13.326 1.00 90.88 97 GLY A CA 1
ATOM 771 C C . GLY A 1 97 ? 13.651 -7.498 -12.603 1.00 90.88 97 GLY A C 1
ATOM 772 O O . GLY A 1 97 ? 14.681 -7.631 -13.266 1.00 90.88 97 GLY A O 1
ATOM 773 N N . HIS A 1 98 ? 13.667 -7.371 -11.269 1.00 92.81 98 HIS A N 1
ATOM 774 C CA . HIS A 1 98 ? 14.886 -7.018 -10.534 1.00 92.81 98 HIS A CA 1
ATOM 775 C C . HIS A 1 98 ? 15.984 -8.075 -10.650 1.00 92.81 98 HIS A C 1
ATOM 777 O O . HIS A 1 98 ? 17.166 -7.753 -10.712 1.00 92.81 98 HIS A O 1
ATOM 783 N N . SER A 1 99 ? 15.601 -9.349 -10.768 1.00 91.00 99 SER A N 1
ATOM 784 C CA . SER A 1 99 ? 16.553 -10.452 -10.953 1.00 91.00 99 SER A CA 1
ATOM 785 C C . SER A 1 99 ? 17.260 -10.408 -12.314 1.00 91.00 99 SER A C 1
ATOM 787 O O . SER A 1 99 ? 18.284 -11.059 -12.490 1.00 91.00 99 SER A O 1
ATOM 789 N N . ARG A 1 100 ? 16.700 -9.684 -13.294 1.00 93.62 100 ARG A N 1
ATOM 790 C CA . ARG A 1 100 ? 17.290 -9.481 -14.626 1.00 93.62 100 ARG A CA 1
ATOM 791 C C . ARG A 1 100 ? 18.018 -8.146 -14.724 1.00 93.62 100 ARG A C 1
ATOM 793 O O . ARG A 1 100 ? 19.051 -8.075 -15.380 1.00 93.62 100 ARG A O 1
ATOM 800 N N . ASN A 1 101 ? 17.465 -7.106 -14.108 1.00 94.81 101 ASN A N 1
ATOM 801 C CA . ASN A 1 101 ? 18.033 -5.768 -14.085 1.00 94.81 101 ASN A CA 1
ATOM 802 C C . ASN A 1 101 ? 17.834 -5.147 -12.697 1.00 94.81 101 ASN A C 1
ATOM 804 O O . ASN A 1 101 ? 16.702 -4.882 -12.308 1.00 94.81 101 ASN A O 1
ATOM 808 N N . HIS A 1 102 ? 18.920 -4.857 -11.980 1.00 91.88 102 HIS A N 1
ATOM 809 C CA . HIS A 1 102 ? 18.844 -4.265 -10.641 1.00 91.88 102 HIS A CA 1
ATOM 810 C C . HIS A 1 102 ? 18.198 -2.873 -10.616 1.00 91.88 102 HIS A C 1
ATOM 812 O O . HIS A 1 102 ? 17.670 -2.466 -9.581 1.00 91.88 102 HIS A O 1
ATOM 818 N N . GLU A 1 103 ? 18.195 -2.174 -11.749 1.00 93.50 103 GLU A N 1
ATOM 819 C CA . GLU A 1 103 ? 17.557 -0.867 -11.914 1.00 93.50 103 GLU A CA 1
ATOM 820 C C . GLU A 1 103 ? 16.073 -0.979 -12.287 1.00 93.50 103 GLU A C 1
ATOM 822 O O . GLU A 1 103 ? 15.413 0.038 -12.487 1.00 93.50 103 GLU A O 1
ATOM 827 N N . SER A 1 104 ? 15.516 -2.194 -12.394 1.00 93.69 104 SER A N 1
ATOM 828 C CA . SER A 1 104 ? 14.101 -2.336 -12.714 1.00 93.69 104 SER A CA 1
ATOM 829 C C . SER A 1 104 ? 13.230 -1.734 -11.616 1.00 93.69 104 SER A C 1
ATOM 831 O O . SER A 1 104 ? 13.392 -2.018 -10.419 1.00 93.69 104 SER A O 1
ATOM 833 N N . MET A 1 105 ? 12.262 -0.947 -12.065 1.00 95.25 105 MET A N 1
ATOM 834 C CA . MET A 1 105 ? 11.202 -0.393 -11.245 1.00 95.25 105 MET A CA 1
ATOM 835 C C . MET A 1 105 ? 9.866 -0.948 -11.718 1.00 95.25 105 MET A C 1
ATOM 837 O O . MET A 1 105 ? 9.685 -1.247 -12.898 1.00 95.25 105 MET A O 1
ATOM 841 N N . GLU A 1 106 ? 8.930 -1.072 -10.790 1.00 96.25 106 GLU A N 1
ATOM 842 C CA . GLU A 1 106 ? 7.548 -1.416 -11.094 1.00 96.25 106 GLU A CA 1
ATOM 843 C C . GLU A 1 106 ? 6.640 -0.295 -10.596 1.00 96.25 106 GLU A C 1
ATOM 845 O O . GLU A 1 106 ? 6.825 0.216 -9.487 1.00 96.25 106 GLU A O 1
ATOM 850 N N . ARG A 1 107 ? 5.673 0.107 -11.424 1.00 97.12 107 ARG A N 1
ATOM 851 C CA . ARG A 1 107 ? 4.663 1.092 -11.047 1.00 97.12 107 ARG A CA 1
ATOM 852 C C . ARG A 1 107 ? 3.561 0.389 -10.268 1.00 97.12 107 ARG A C 1
ATOM 854 O O . ARG A 1 107 ? 3.085 -0.673 -10.655 1.00 97.12 107 ARG A O 1
ATOM 861 N N . LEU A 1 108 ? 3.152 0.985 -9.163 1.00 97.94 108 LEU A N 1
ATOM 862 C CA . LEU A 1 108 ? 2.162 0.457 -8.244 1.00 97.94 108 LEU A CA 1
ATOM 863 C C . LEU A 1 108 ? 0.987 1.415 -8.143 1.00 97.94 108 LEU A C 1
ATOM 865 O O . LEU A 1 108 ? 1.182 2.623 -8.034 1.00 97.94 108 LEU A O 1
ATOM 869 N N . VAL A 1 109 ? -0.220 0.862 -8.106 1.00 98.06 109 VAL A N 1
ATOM 870 C CA . VAL A 1 109 ? -1.436 1.601 -7.759 1.00 98.06 109 VAL A CA 1
ATOM 871 C C . VAL A 1 109 ? -1.776 1.279 -6.312 1.00 98.06 109 VAL A C 1
ATOM 873 O O . VAL A 1 109 ? -2.002 0.119 -5.947 1.00 98.06 109 VAL A O 1
ATOM 876 N N . VAL A 1 110 ? -1.789 2.310 -5.474 1.00 98.31 110 VAL A N 1
ATOM 877 C CA . VAL A 1 110 ? -2.034 2.213 -4.037 1.00 98.31 110 VAL A CA 1
ATOM 878 C C . VAL A 1 110 ? -3.383 2.832 -3.723 1.00 98.31 110 VAL A C 1
ATOM 880 O O . VAL A 1 110 ? -3.579 4.028 -3.906 1.00 98.31 110 VAL A O 1
ATOM 883 N N . ARG A 1 111 ? -4.313 2.030 -3.207 1.00 97.69 111 ARG A N 1
ATOM 884 C CA . ARG A 1 111 ? -5.584 2.522 -2.679 1.00 97.69 111 ARG A CA 1
ATOM 885 C C . ARG A 1 111 ? -5.370 3.128 -1.299 1.00 97.69 111 ARG A C 1
ATOM 887 O O . ARG A 1 111 ? -4.948 2.424 -0.378 1.00 97.69 111 ARG A O 1
ATOM 894 N N . SER A 1 112 ? -5.729 4.395 -1.133 1.00 96.75 112 SER A N 1
ATOM 895 C CA . SER A 1 112 ? -5.697 5.071 0.161 1.00 96.75 112 SER A CA 1
ATOM 896 C C . SER A 1 112 ? -6.632 4.393 1.167 1.00 96.75 112 SER A C 1
ATOM 898 O O . SER A 1 112 ? -7.785 4.069 0.861 1.00 96.75 112 SER A O 1
ATOM 900 N N . ILE A 1 113 ? -6.143 4.197 2.394 1.00 96.38 113 ILE A N 1
ATOM 901 C CA . ILE A 1 113 ? -6.942 3.724 3.529 1.00 96.38 113 ILE A CA 1
ATOM 902 C C . ILE A 1 113 ? -6.876 4.809 4.610 1.00 96.38 113 ILE A C 1
ATOM 904 O O . ILE A 1 113 ? -5.955 4.803 5.418 1.00 96.38 113 ILE A O 1
ATOM 908 N N . PRO A 1 114 ? -7.843 5.744 4.665 1.00 92.00 114 PRO A N 1
ATOM 909 C CA . PRO A 1 114 ? -7.745 6.913 5.547 1.00 92.00 114 PRO A CA 1
ATOM 910 C C . PRO A 1 114 ? -7.715 6.578 7.042 1.00 92.00 114 PRO A C 1
ATOM 912 O O . PRO A 1 114 ? -7.138 7.312 7.839 1.00 92.00 114 PRO A O 1
ATOM 915 N N . PHE A 1 115 ? -8.351 5.470 7.429 1.00 95.75 115 PHE A N 1
ATOM 916 C CA . PHE A 1 115 ? -8.405 4.996 8.811 1.00 95.75 115 PHE A CA 1
ATOM 917 C C . PHE A 1 115 ? -8.036 3.513 8.843 1.00 95.75 115 PHE A C 1
ATOM 919 O O . PHE A 1 115 ? -8.933 2.662 8.858 1.00 95.75 115 PHE A O 1
ATOM 926 N N . PRO A 1 116 ? -6.736 3.179 8.780 1.00 97.31 116 PRO A N 1
ATOM 927 C CA . PRO A 1 116 ? -6.295 1.796 8.816 1.00 97.31 116 PRO A CA 1
ATOM 928 C C . PRO A 1 116 ? -6.589 1.184 10.187 1.00 97.31 116 PRO A C 1
ATOM 930 O O . PRO A 1 116 ? -6.317 1.779 11.230 1.00 97.31 116 PRO A O 1
ATOM 933 N N . THR A 1 117 ? -7.170 -0.008 10.179 1.00 97.69 117 THR A N 1
ATOM 934 C CA . THR A 1 117 ? -7.579 -0.775 11.360 1.00 97.69 117 THR A CA 1
ATOM 935 C C . THR A 1 117 ? -7.389 -2.268 11.081 1.00 97.69 117 THR A C 1
ATOM 937 O O . THR A 1 117 ? -7.348 -2.659 9.912 1.00 97.69 117 THR A O 1
ATOM 940 N N . PRO A 1 118 ? -7.390 -3.133 12.110 1.00 96.69 118 PRO A N 1
ATOM 941 C CA . PRO A 1 118 ? -7.382 -4.585 11.910 1.00 96.69 118 PRO A CA 1
ATOM 942 C C . PRO A 1 118 ? -8.547 -5.130 11.063 1.00 96.69 118 PRO A C 1
ATOM 944 O O . PRO A 1 118 ? -8.501 -6.273 10.627 1.00 96.69 118 PRO A O 1
ATOM 947 N N . VAL A 1 119 ? -9.612 -4.343 10.852 1.00 96.62 119 VAL A N 1
ATOM 948 C CA . VAL A 1 119 ? -10.797 -4.748 10.075 1.00 96.62 119 VAL A CA 1
ATOM 949 C C . VAL A 1 119 ? -10.601 -4.520 8.576 1.00 96.62 119 VAL A C 1
ATOM 951 O O . VAL A 1 119 ? -11.196 -5.219 7.764 1.00 96.62 119 VAL A O 1
ATOM 954 N N . ASN A 1 120 ? -9.795 -3.528 8.193 1.00 96.94 120 ASN A N 1
ATOM 955 C CA . ASN A 1 120 ? -9.606 -3.142 6.792 1.00 96.94 120 ASN A CA 1
ATOM 956 C C . ASN A 1 120 ? -8.158 -3.263 6.308 1.00 96.94 120 ASN A C 1
ATOM 958 O O . ASN A 1 120 ? -7.901 -2.952 5.153 1.00 96.94 120 ASN A O 1
ATOM 962 N N . VAL A 1 121 ? -7.239 -3.713 7.159 1.00 98.00 121 VAL A N 1
ATOM 963 C CA . VAL A 1 121 ? -5.876 -4.112 6.808 1.00 98.00 121 VAL A CA 1
ATOM 964 C C . VAL A 1 121 ? -5.685 -5.522 7.346 1.00 98.00 121 VAL A C 1
ATOM 966 O O . VAL A 1 121 ? -5.590 -5.727 8.554 1.00 98.00 121 VAL A O 1
ATOM 969 N N . LEU A 1 122 ? -5.689 -6.498 6.442 1.00 98.31 122 LEU A N 1
ATOM 970 C CA . LEU A 1 122 ? -5.762 -7.915 6.777 1.00 98.31 122 LEU A CA 1
ATOM 971 C C . LEU A 1 122 ? -4.414 -8.604 6.568 1.00 98.31 122 LEU A C 1
ATOM 973 O O . LEU A 1 122 ? -3.581 -8.172 5.770 1.00 98.31 122 LEU A O 1
ATOM 977 N N . VAL A 1 123 ? -4.211 -9.728 7.258 1.00 98.38 123 VAL A N 1
ATOM 978 C CA . VAL A 1 123 ? -3.055 -10.600 7.012 1.00 98.38 123 VAL A CA 1
ATOM 979 C C . VAL A 1 123 ? -3.056 -11.057 5.557 1.00 98.38 123 VAL A C 1
ATOM 981 O O . VAL A 1 123 ? -4.079 -11.504 5.032 1.00 98.38 123 VAL A O 1
ATOM 984 N N . GLY A 1 124 ? -1.897 -10.945 4.917 1.00 98.31 124 GLY A N 1
ATOM 985 C CA . GLY A 1 124 ? -1.716 -11.194 3.495 1.00 98.31 124 GLY A CA 1
ATOM 986 C C . GLY A 1 124 ? -1.859 -9.951 2.618 1.00 98.31 124 GLY A C 1
ATOM 987 O O . GLY A 1 124 ? -1.521 -10.048 1.445 1.00 98.31 124 GLY A O 1
ATOM 988 N N . ASP A 1 125 ? -2.288 -8.797 3.132 1.00 98.75 125 ASP A N 1
ATOM 989 C CA . ASP A 1 125 ? -2.287 -7.552 2.353 1.00 98.75 125 ASP A CA 1
ATOM 990 C C . ASP A 1 125 ? -0.865 -7.025 2.137 1.00 98.75 125 ASP A C 1
ATOM 992 O O . ASP A 1 125 ? -0.050 -7.016 3.058 1.00 98.75 125 ASP A O 1
ATOM 996 N N . VAL A 1 126 ? -0.578 -6.525 0.938 1.00 98.75 126 VAL A N 1
ATOM 997 C CA . VAL A 1 126 ? 0.601 -5.718 0.630 1.00 98.75 126 VAL A CA 1
ATOM 998 C C . VAL A 1 126 ? 0.251 -4.255 0.861 1.00 98.75 126 VAL A C 1
ATOM 1000 O O . VAL A 1 126 ? -0.635 -3.700 0.209 1.00 98.75 126 VAL A O 1
ATOM 1003 N N . VAL A 1 127 ? 0.941 -3.619 1.802 1.00 98.69 127 VAL A N 1
ATOM 1004 C CA . VAL A 1 127 ? 0.639 -2.256 2.242 1.00 98.69 127 VAL A CA 1
ATOM 1005 C C . VAL A 1 127 ? 1.810 -1.318 2.014 1.00 98.69 127 VAL A C 1
ATOM 1007 O O . VAL A 1 127 ? 2.969 -1.699 2.178 1.00 98.69 127 VAL A O 1
ATOM 1010 N N . ALA A 1 128 ? 1.477 -0.076 1.682 1.00 98.38 128 ALA A N 1
ATOM 1011 C CA . ALA A 1 128 ? 2.379 1.060 1.728 1.00 98.38 128 ALA A CA 1
ATOM 1012 C C . ALA A 1 128 ? 2.243 1.740 3.098 1.00 98.38 128 ALA A C 1
ATOM 1014 O O . ALA A 1 128 ? 1.128 2.010 3.551 1.00 98.38 128 ALA A O 1
ATOM 1015 N N . PHE A 1 129 ? 3.353 2.010 3.777 1.00 97.62 129 PHE A N 1
ATOM 1016 C CA . PHE A 1 129 ? 3.359 2.630 5.104 1.00 97.62 129 PHE A CA 1
ATOM 1017 C C . PHE A 1 129 ? 4.593 3.508 5.304 1.00 97.62 129 PHE A C 1
ATOM 1019 O O . PHE A 1 129 ? 5.633 3.293 4.681 1.00 97.62 129 PHE A O 1
ATOM 1026 N N . TYR A 1 130 ? 4.492 4.497 6.188 1.00 96.31 130 TYR A N 1
ATOM 1027 C CA . TYR A 1 130 ? 5.627 5.350 6.534 1.00 96.31 130 TYR A CA 1
ATOM 1028 C C . TYR A 1 130 ? 6.712 4.557 7.267 1.00 96.31 130 TYR A C 1
ATOM 1030 O O . TYR A 1 130 ? 6.427 3.877 8.258 1.00 96.31 130 TYR A O 1
ATOM 1038 N N . ASN A 1 131 ? 7.955 4.685 6.799 1.00 94.75 131 ASN A N 1
ATOM 1039 C CA . ASN A 1 131 ? 9.129 4.035 7.368 1.00 94.75 131 ASN A CA 1
ATOM 1040 C C . ASN A 1 131 ? 9.307 4.422 8.853 1.00 94.75 131 ASN A C 1
ATOM 1042 O O . ASN A 1 131 ? 9.600 5.584 9.141 1.00 94.75 131 ASN A O 1
ATOM 1046 N N . PRO A 1 132 ? 9.210 3.470 9.802 1.00 92.81 132 PRO A N 1
ATOM 1047 C CA . PRO A 1 132 ? 9.384 3.748 11.229 1.00 92.81 132 PRO A CA 1
ATOM 1048 C C . PRO A 1 132 ? 10.789 4.241 11.605 1.00 92.81 132 PRO A C 1
ATOM 1050 O O . PRO A 1 132 ? 10.969 4.814 12.677 1.00 92.81 132 PRO A O 1
ATOM 1053 N N . LEU A 1 133 ? 11.782 3.995 10.745 1.00 90.94 133 LEU A N 1
ATOM 1054 C CA . LEU A 1 133 ? 13.176 4.391 10.941 1.00 90.94 133 LEU A CA 1
ATOM 1055 C C . LEU A 1 133 ? 13.511 5.750 10.315 1.00 90.94 133 LEU A C 1
ATOM 1057 O O . LEU A 1 133 ? 14.599 6.274 10.560 1.00 90.94 133 LEU A O 1
ATOM 1061 N N . ALA A 1 134 ? 12.618 6.313 9.494 1.00 88.25 134 ALA A N 1
ATOM 1062 C CA . ALA A 1 134 ? 12.849 7.615 8.884 1.00 88.25 134 ALA A CA 1
ATOM 1063 C C . ALA A 1 134 ? 12.785 8.734 9.931 1.00 88.25 134 ALA A C 1
ATOM 1065 O O . ALA A 1 134 ? 12.080 8.653 10.944 1.00 88.25 134 ALA A O 1
ATOM 1066 N N . ARG A 1 135 ? 13.535 9.811 9.682 1.00 82.81 135 ARG A N 1
ATOM 1067 C CA . ARG A 1 135 ? 13.408 11.040 10.471 1.00 82.81 135 ARG A CA 1
ATOM 1068 C C . ARG A 1 135 ? 12.035 11.656 10.203 1.00 82.81 135 ARG A C 1
ATOM 1070 O O . ARG A 1 135 ? 11.482 11.482 9.125 1.00 82.81 135 ARG A O 1
ATOM 1077 N N . ARG A 1 136 ? 11.491 12.389 11.180 1.00 69.06 136 ARG A N 1
ATOM 1078 C CA . ARG A 1 136 ? 10.114 12.926 11.128 1.00 69.06 136 ARG A CA 1
ATOM 1079 C C . ARG A 1 136 ? 9.806 13.777 9.889 1.00 69.06 136 ARG A C 1
ATOM 1081 O O . ARG A 1 136 ? 8.642 13.862 9.522 1.00 69.06 136 ARG A O 1
ATOM 1088 N N . ASP A 1 137 ? 10.830 14.343 9.259 1.00 68.88 137 ASP A N 1
ATOM 1089 C CA . ASP A 1 137 ? 10.694 15.247 8.115 1.00 68.88 137 ASP A CA 1
ATOM 1090 C C . ASP A 1 137 ? 10.887 14.531 6.760 1.00 68.88 137 ASP A C 1
ATOM 1092 O O . ASP A 1 137 ? 10.721 15.137 5.706 1.00 68.88 137 ASP A O 1
ATOM 1096 N N . GLU A 1 138 ? 11.217 13.234 6.771 1.00 73.31 138 GLU A N 1
ATOM 1097 C CA . GLU A 1 138 ? 11.400 12.411 5.573 1.00 73.31 138 GLU A CA 1
ATOM 1098 C C . GLU A 1 138 ? 10.231 11.427 5.441 1.00 73.31 138 GLU A C 1
ATOM 1100 O O . GLU A 1 138 ? 10.167 10.397 6.115 1.00 73.31 138 GLU A O 1
ATOM 1105 N N . HIS A 1 139 ? 9.295 11.720 4.539 1.00 67.56 139 HIS A N 1
ATOM 1106 C CA . HIS A 1 139 ? 8.208 10.801 4.197 1.00 67.56 139 HIS A CA 1
ATOM 1107 C C . HIS A 1 139 ? 8.713 9.672 3.288 1.00 67.56 139 HIS A C 1
ATOM 1109 O O . HIS A 1 139 ? 8.380 9.606 2.109 1.00 67.56 139 HIS A O 1
ATOM 1115 N N . ASN A 1 140 ? 9.532 8.772 3.834 1.00 90.19 140 ASN A N 1
ATOM 1116 C CA . ASN A 1 140 ? 9.960 7.575 3.119 1.00 90.19 140 ASN A CA 1
ATOM 1117 C C . ASN A 1 140 ? 8.892 6.481 3.268 1.00 90.19 140 ASN A C 1
ATOM 1119 O O . ASN A 1 140 ? 8.606 6.033 4.382 1.00 90.19 140 ASN A O 1
ATOM 1123 N N . ILE A 1 141 ? 8.276 6.080 2.159 1.00 95.56 141 ILE A N 1
ATOM 1124 C CA . ILE A 1 141 ? 7.247 5.040 2.136 1.00 95.56 141 ILE A CA 1
ATOM 1125 C C . ILE A 1 141 ? 7.909 3.687 1.874 1.00 95.56 141 ILE A C 1
ATOM 1127 O O . ILE A 1 141 ? 8.710 3.528 0.958 1.00 95.56 141 ILE A O 1
ATOM 1131 N N . MET A 1 142 ? 7.543 2.689 2.673 1.00 96.94 142 MET A N 1
ATOM 1132 C CA . MET A 1 142 ? 7.943 1.298 2.495 1.00 96.94 142 MET A CA 1
ATOM 1133 C C . MET A 1 142 ? 6.752 0.445 2.081 1.00 96.94 142 MET A C 1
ATOM 1135 O O . MET A 1 142 ? 5.613 0.737 2.438 1.00 96.94 142 MET A O 1
ATOM 1139 N N . ILE A 1 143 ? 7.037 -0.650 1.374 1.00 98.12 143 ILE A N 1
ATOM 1140 C CA . ILE A 1 143 ? 6.026 -1.603 0.913 1.00 98.12 143 ILE A CA 1
ATOM 1141 C C . ILE A 1 143 ? 6.358 -2.983 1.450 1.00 98.12 143 ILE A C 1
ATOM 1143 O O . ILE A 1 143 ? 7.442 -3.498 1.180 1.00 98.12 143 ILE A O 1
ATOM 1147 N N . ARG A 1 144 ? 5.455 -3.567 2.238 1.00 98.19 144 ARG A N 1
ATOM 1148 C CA . ARG A 1 144 ? 5.627 -4.887 2.864 1.00 98.19 144 ARG A CA 1
ATOM 1149 C C . ARG A 1 144 ? 4.290 -5.610 2.963 1.00 98.19 144 ARG A C 1
ATOM 1151 O O . ARG A 1 144 ? 3.236 -4.984 2.864 1.00 98.19 144 ARG A O 1
ATOM 1158 N N . ARG A 1 145 ? 4.333 -6.923 3.182 1.00 98.56 145 ARG A N 1
ATOM 1159 C CA . ARG A 1 145 ? 3.139 -7.736 3.414 1.00 98.56 145 ARG A CA 1
ATOM 1160 C C . ARG A 1 145 ? 2.821 -7.823 4.899 1.00 98.56 145 ARG A C 1
ATOM 1162 O O . ARG A 1 145 ? 3.717 -8.070 5.702 1.00 98.56 145 ARG A O 1
ATOM 1169 N N . ILE A 1 146 ? 1.550 -7.673 5.264 1.00 98.44 146 ILE A N 1
ATOM 1170 C CA . ILE A 1 146 ? 1.069 -7.953 6.619 1.00 98.44 146 ILE A CA 1
ATOM 1171 C C . ILE A 1 146 ? 1.208 -9.454 6.881 1.00 98.44 146 ILE A C 1
ATOM 1173 O O . ILE A 1 146 ? 0.499 -10.262 6.280 1.00 98.44 146 ILE A O 1
ATOM 1177 N N . ALA A 1 147 ? 2.108 -9.826 7.783 1.00 97.19 147 ALA A N 1
ATOM 1178 C CA . ALA A 1 147 ? 2.322 -11.215 8.183 1.00 97.19 147 ALA A CA 1
ATOM 1179 C C . ALA A 1 147 ? 1.501 -11.587 9.423 1.00 97.19 147 ALA A C 1
ATOM 1181 O O . ALA A 1 147 ? 1.049 -12.723 9.536 1.00 97.19 147 ALA A O 1
ATOM 1182 N N . ALA A 1 148 ? 1.269 -10.622 10.317 1.00 97.12 148 ALA A N 1
ATOM 1183 C CA . ALA A 1 148 ? 0.379 -10.787 11.457 1.00 97.12 148 ALA A CA 1
ATOM 1184 C C . ALA A 1 148 ? -0.320 -9.479 11.826 1.00 97.12 148 ALA A C 1
ATOM 1186 O O . ALA A 1 148 ? 0.222 -8.381 11.664 1.00 97.12 148 ALA A O 1
ATOM 1187 N N . ALA A 1 149 ? -1.529 -9.621 12.347 1.00 97.31 149 ALA A N 1
ATOM 1188 C CA . ALA A 1 149 ? -2.339 -8.542 12.884 1.00 97.31 149 ALA A CA 1
ATOM 1189 C C . ALA A 1 149 ? -2.287 -8.532 14.417 1.00 97.31 149 ALA A C 1
ATOM 1191 O O . ALA A 1 149 ? -1.893 -9.508 15.056 1.00 97.31 149 ALA A O 1
ATOM 1192 N N . GLU A 1 150 ? -2.716 -7.417 15.001 1.00 96.81 150 GLU A N 1
ATOM 1193 C CA . GLU A 1 150 ? -3.035 -7.276 16.420 1.00 96.81 150 GLU A CA 1
ATOM 1194 C C . GLU A 1 150 ? -3.637 -8.546 17.046 1.00 96.81 150 GLU A C 1
ATOM 1196 O O . GLU A 1 150 ? -4.545 -9.178 16.503 1.00 96.81 150 GLU A O 1
ATOM 1201 N N . GLY A 1 151 ? -3.144 -8.896 18.233 1.00 95.44 151 GLY A N 1
ATOM 1202 C CA . GLY A 1 151 ? -3.654 -10.005 19.026 1.00 95.44 151 GLY A CA 1
ATOM 1203 C C . GLY A 1 151 ? -3.188 -11.386 18.566 1.00 95.44 151 GLY A C 1
ATOM 1204 O O . GLY A 1 151 ? -3.310 -12.329 19.349 1.00 95.44 151 GLY A O 1
ATOM 1205 N N . GLN A 1 152 ? -2.627 -11.511 17.361 1.00 94.19 152 GLN A N 1
ATOM 1206 C CA . GLN A 1 152 ? -2.034 -12.758 16.892 1.00 94.19 152 GLN A CA 1
ATOM 1207 C C . GLN A 1 152 ? -0.685 -13.014 17.561 1.00 94.19 152 GLN A C 1
ATOM 1209 O O . GLN A 1 152 ? 0.038 -12.094 17.947 1.00 94.19 152 GLN A O 1
ATOM 1214 N N . GLU A 1 153 ? -0.369 -14.294 17.695 1.00 92.44 153 GLU A N 1
ATOM 1215 C CA . GLU A 1 153 ? 0.890 -14.795 18.221 1.00 92.44 153 GLU A CA 1
ATOM 1216 C C . GLU A 1 153 ? 1.789 -15.221 17.064 1.00 92.44 153 GLU A C 1
ATOM 1218 O O . GLU A 1 153 ? 1.333 -15.861 16.115 1.00 92.44 153 GLU A O 1
ATOM 1223 N N . MET A 1 154 ? 3.066 -14.860 17.141 1.00 85.38 154 MET A N 1
ATOM 1224 C CA . MET A 1 154 ? 4.074 -15.275 16.178 1.00 85.38 154 MET A CA 1
ATOM 1225 C C . MET A 1 154 ? 5.279 -15.877 16.877 1.00 85.38 154 MET A C 1
ATOM 1227 O O . MET A 1 154 ? 5.762 -15.353 17.879 1.00 85.38 154 MET A O 1
ATOM 1231 N N . GLU A 1 155 ? 5.809 -16.944 16.297 1.00 81.00 155 GLU A N 1
ATOM 1232 C CA . GLU A 1 155 ? 7.104 -17.482 16.685 1.00 81.00 155 GLU A CA 1
ATOM 1233 C C . GLU A 1 155 ? 8.195 -16.694 15.961 1.00 81.00 155 GLU A C 1
ATOM 1235 O O . GLU A 1 155 ? 8.365 -16.796 14.743 1.00 81.00 155 GLU A O 1
ATOM 1240 N N . VAL A 1 156 ? 8.945 -15.887 16.709 1.00 69.00 156 VAL A N 1
ATOM 1241 C CA . VAL A 1 156 ? 10.142 -15.245 16.167 1.00 69.00 156 VAL A CA 1
ATOM 1242 C C . VAL A 1 156 ? 11.251 -16.288 16.190 1.00 69.00 156 VAL A C 1
ATOM 1244 O O . VAL A 1 156 ? 11.950 -16.466 17.186 1.00 69.00 156 VAL A O 1
ATOM 1247 N N . GLY A 1 157 ? 11.386 -17.030 15.092 1.00 62.84 157 GLY A N 1
ATOM 1248 C CA . GLY A 1 157 ? 12.524 -17.920 14.902 1.00 62.84 157 GLY A CA 1
ATOM 1249 C C . GLY A 1 157 ? 13.810 -17.097 14.929 1.00 62.84 157 GLY A C 1
ATOM 1250 O O . GLY A 1 157 ? 14.021 -16.266 14.047 1.00 62.84 157 GLY A O 1
ATOM 1251 N N . GLY A 1 158 ? 14.655 -17.308 15.942 1.00 52.47 158 GLY A N 1
ATOM 1252 C CA . GLY A 1 158 ? 15.992 -16.721 16.047 1.00 52.47 158 GLY A CA 1
ATOM 1253 C C . GLY A 1 158 ? 16.900 -17.230 14.926 1.00 52.47 158 GLY A C 1
ATOM 1254 O O . GLY A 1 158 ? 17.716 -18.123 15.125 1.00 52.47 158 GLY A O 1
ATOM 1255 N N . GLY A 1 159 ? 16.708 -16.716 13.714 1.00 50.09 159 GLY A N 1
ATOM 1256 C CA . GLY A 1 159 ? 17.489 -17.073 12.539 1.00 50.09 159 GLY A CA 1
ATOM 1257 C C . GLY A 1 159 ? 18.835 -16.362 12.553 1.00 50.09 159 GLY A C 1
ATOM 1258 O O . GLY A 1 159 ? 18.943 -15.235 12.080 1.00 50.09 159 GLY A O 1
ATOM 1259 N N . SER A 1 160 ? 19.862 -17.027 13.081 1.00 45.75 160 SER A N 1
ATOM 1260 C CA . SER A 1 160 ? 21.261 -16.657 12.854 1.00 45.75 160 SER A CA 1
ATOM 1261 C C . SER A 1 160 ? 21.594 -16.870 11.370 1.00 45.75 160 SER A C 1
ATOM 1263 O O . SER A 1 160 ? 21.674 -18.003 10.894 1.00 45.75 160 SER A O 1
ATOM 1265 N N . GLY A 1 161 ? 21.704 -15.775 10.615 1.00 42.97 161 GLY A N 1
ATOM 1266 C CA . GLY A 1 161 ? 22.112 -15.775 9.212 1.00 42.97 161 GLY A CA 1
ATOM 1267 C C . GLY A 1 161 ? 23.611 -16.045 9.074 1.00 42.97 161 GLY A C 1
ATOM 1268 O O . GLY A 1 161 ? 24.435 -15.271 9.553 1.00 42.97 161 GLY A O 1
ATOM 1269 N N . GLY A 1 162 ? 23.966 -17.139 8.402 1.00 41.09 162 GLY A N 1
ATOM 1270 C CA . GLY A 1 162 ? 25.352 -17.513 8.120 1.00 41.09 162 GLY A CA 1
ATOM 1271 C C . GLY A 1 162 ? 25.446 -18.525 6.982 1.00 41.09 162 GLY A C 1
ATOM 1272 O O . GLY A 1 162 ? 25.822 -19.672 7.201 1.00 41.09 162 GLY A O 1
ATOM 1273 N N . GLY A 1 163 ? 25.065 -18.121 5.768 1.00 37.06 163 GLY A N 1
ATOM 1274 C CA . GLY A 1 163 ? 25.215 -18.922 4.551 1.00 37.06 163 GLY A CA 1
ATOM 1275 C C . GLY A 1 163 ? 26.437 -18.492 3.743 1.00 37.06 163 GLY A C 1
ATOM 1276 O O . GLY A 1 163 ? 26.327 -17.631 2.879 1.00 37.06 163 GLY A O 1
ATOM 1277 N N . ALA A 1 164 ? 27.592 -19.109 4.002 1.00 39.56 164 ALA A N 1
ATOM 1278 C CA . ALA A 1 164 ? 28.766 -19.033 3.135 1.00 39.56 164 ALA A CA 1
ATOM 1279 C C . ALA A 1 164 ? 29.006 -20.391 2.449 1.00 39.56 164 ALA A C 1
ATOM 1281 O O . ALA A 1 164 ? 29.204 -21.392 3.128 1.00 39.56 164 ALA A O 1
ATOM 1282 N N . GLY A 1 165 ? 28.985 -20.378 1.111 1.00 39.50 165 GLY A N 1
ATOM 1283 C CA . GLY A 1 165 ? 29.818 -21.152 0.175 1.00 39.50 165 GLY A CA 1
ATOM 1284 C C . GLY A 1 165 ? 29.974 -22.673 0.327 1.00 39.50 165 GLY A C 1
ATOM 1285 O O . GLY A 1 165 ? 30.584 -23.166 1.270 1.00 39.50 165 GLY A O 1
ATOM 1286 N N . GLY A 1 166 ? 29.596 -23.409 -0.723 1.00 32.62 166 GLY A N 1
ATOM 1287 C CA . GLY A 1 166 ? 30.037 -24.789 -0.928 1.00 32.62 166 GLY A CA 1
ATOM 1288 C C . GLY A 1 166 ? 29.649 -25.357 -2.291 1.00 32.62 166 GLY A C 1
ATOM 1289 O O . GLY A 1 166 ? 28.672 -26.090 -2.398 1.00 32.62 166 GLY A O 1
ATOM 1290 N N . GLU A 1 167 ? 30.429 -25.038 -3.327 1.00 42.53 167 GLU A N 1
ATOM 1291 C CA . GLU A 1 167 ? 30.490 -25.833 -4.558 1.00 42.53 167 GLU A CA 1
ATOM 1292 C C . GLU A 1 167 ? 30.985 -27.256 -4.245 1.00 42.53 167 GLU A C 1
ATOM 1294 O O . GLU A 1 167 ? 31.905 -27.435 -3.451 1.00 42.53 167 GLU A O 1
ATOM 1299 N N . THR A 1 168 ? 30.407 -28.273 -4.886 1.00 42.06 168 THR A N 1
ATOM 1300 C CA . THR A 1 168 ? 31.119 -29.353 -5.606 1.00 42.06 168 THR A CA 1
ATOM 1301 C C . THR A 1 168 ? 30.129 -30.425 -6.072 1.00 42.06 168 THR A C 1
ATOM 1303 O O . THR A 1 168 ? 29.221 -30.814 -5.345 1.00 42.06 168 THR A O 1
ATOM 1306 N N . GLY A 1 169 ? 30.371 -30.971 -7.268 1.00 35.50 169 GLY A N 1
ATOM 1307 C CA . GLY A 1 169 ? 30.012 -32.359 -7.570 1.00 35.50 169 GLY A CA 1
ATOM 1308 C C . GLY A 1 169 ? 28.997 -32.572 -8.686 1.00 35.50 169 GLY A C 1
ATOM 1309 O O . GLY A 1 169 ? 27.812 -32.767 -8.449 1.00 35.50 169 GLY A O 1
ATOM 1310 N N . SER A 1 170 ? 29.505 -32.639 -9.910 1.00 43.69 170 SER A N 1
ATOM 1311 C CA . SER A 1 170 ? 28.864 -33.248 -11.071 1.00 43.69 170 SER A CA 1
ATOM 1312 C C . SER A 1 170 ? 28.518 -34.730 -10.852 1.00 43.69 170 SER A C 1
ATOM 1314 O O . SER A 1 170 ? 29.321 -35.497 -10.330 1.00 43.69 170 SER A O 1
ATOM 1316 N N . SER A 1 171 ? 27.362 -35.176 -11.350 1.00 39.28 171 SER A N 1
ATOM 1317 C CA . SER A 1 171 ? 27.267 -36.401 -12.162 1.00 39.28 171 SER A CA 1
ATOM 1318 C C . SER A 1 171 ? 25.887 -36.533 -12.808 1.00 39.28 171 SER A C 1
ATOM 1320 O O . SER A 1 171 ? 24.843 -36.253 -12.229 1.00 39.28 171 SER A O 1
ATOM 1322 N N . SER A 1 172 ? 25.932 -36.917 -14.073 1.00 40.00 172 SER A N 1
ATOM 1323 C CA . SER A 1 172 ? 24.841 -37.151 -15.001 1.00 40.00 172 SER A CA 1
ATOM 1324 C C . SER A 1 172 ? 24.234 -38.547 -14.830 1.00 40.00 172 SER A C 1
ATOM 1326 O O . SER A 1 172 ? 24.967 -39.515 -14.635 1.00 40.00 172 SER A O 1
ATOM 1328 N N . SER A 1 173 ? 22.914 -38.677 -15.021 1.00 39.34 173 SER A N 1
ATOM 1329 C CA . SER A 1 173 ? 22.290 -39.705 -15.882 1.00 39.34 173 SER A CA 1
ATOM 1330 C C . SER A 1 173 ? 20.765 -39.512 -16.005 1.00 39.34 173 SER A C 1
ATOM 1332 O O . SER A 1 173 ? 20.139 -39.055 -15.050 1.00 39.34 173 SER A O 1
ATOM 1334 N N . PRO A 1 174 ? 20.153 -39.846 -17.163 1.00 51.78 174 PRO A N 1
ATOM 1335 C CA . PRO A 1 174 ? 18.745 -39.580 -17.451 1.00 51.78 174 PRO A CA 1
ATOM 1336 C C . PRO A 1 174 ? 17.853 -40.811 -17.221 1.00 51.78 174 PRO A C 1
ATOM 1338 O O . PRO A 1 174 ? 18.263 -41.943 -17.471 1.00 51.78 174 PRO A O 1
ATOM 1341 N N . GLY A 1 175 ? 16.592 -40.596 -16.837 1.00 34.72 175 GLY A N 1
ATOM 1342 C CA . GLY A 1 175 ? 15.604 -41.675 -16.834 1.00 34.72 175 GLY A CA 1
ATOM 1343 C C . GLY A 1 175 ? 14.247 -41.328 -16.225 1.00 34.72 175 GLY A C 1
ATOM 1344 O O . GLY A 1 175 ? 14.069 -41.473 -15.027 1.00 34.72 175 GLY A O 1
ATOM 1345 N N . GLY A 1 176 ? 13.294 -40.967 -17.092 1.00 32.53 176 GLY A N 1
ATOM 1346 C CA . GLY A 1 176 ? 11.917 -41.482 -17.087 1.00 32.53 176 GLY A CA 1
ATOM 1347 C C . GLY A 1 176 ? 10.931 -41.055 -15.989 1.00 32.53 176 GLY A C 1
ATOM 1348 O O . GLY A 1 176 ? 11.137 -41.294 -14.808 1.00 32.53 176 GLY A O 1
ATOM 1349 N N . GLY A 1 177 ? 9.745 -40.615 -16.429 1.00 31.77 177 GLY A N 1
ATOM 1350 C CA . GLY A 1 177 ? 8.494 -40.908 -15.719 1.00 31.77 177 GLY A CA 1
ATOM 1351 C C . GLY A 1 177 ? 7.628 -39.706 -15.354 1.00 31.77 177 GLY A C 1
ATOM 1352 O O . GLY A 1 177 ? 7.709 -39.179 -14.253 1.00 31.77 177 GLY A O 1
ATOM 1353 N N . PHE A 1 178 ? 6.711 -39.351 -16.255 1.00 38.75 178 PHE A N 1
ATOM 1354 C CA . PHE A 1 178 ? 5.507 -38.582 -15.937 1.00 38.75 178 PHE A CA 1
ATOM 1355 C C . PHE A 1 178 ? 4.652 -39.311 -14.885 1.00 38.75 178 PHE A C 1
ATOM 1357 O O . PHE A 1 178 ? 4.309 -40.476 -15.089 1.00 38.75 178 PHE A O 1
ATOM 1364 N N . LYS A 1 179 ? 4.211 -38.594 -13.842 1.00 35.41 179 LYS A N 1
ATOM 1365 C CA . LYS A 1 179 ? 2.889 -38.740 -13.199 1.00 35.41 179 LYS A CA 1
ATOM 1366 C C . LYS A 1 179 ? 2.577 -37.494 -12.360 1.00 35.41 179 LYS A C 1
ATOM 1368 O O . LYS A 1 179 ? 3.431 -37.006 -11.632 1.00 35.41 179 LYS A O 1
ATOM 1373 N N . GLY A 1 180 ? 1.364 -36.969 -12.537 1.00 36.56 180 GLY A N 1
ATOM 1374 C CA . GLY A 1 180 ? 0.896 -35.712 -11.955 1.00 36.56 180 GLY A CA 1
ATOM 1375 C C . GLY A 1 180 ? 0.591 -35.753 -10.457 1.00 36.56 180 GLY A C 1
ATOM 1376 O O . GLY A 1 180 ? 0.463 -36.818 -9.857 1.00 36.56 180 GLY A O 1
ATOM 1377 N N . GLY A 1 181 ? 0.425 -34.558 -9.890 1.00 32.94 181 GLY A N 1
ATOM 1378 C CA . GLY A 1 181 ? -0.029 -34.338 -8.520 1.00 32.94 181 GLY A CA 1
ATOM 1379 C C . GLY A 1 181 ? 0.061 -32.863 -8.117 1.00 32.94 181 GLY A C 1
ATOM 1380 O O . GLY A 1 181 ? 1.153 -32.328 -7.997 1.00 32.94 181 GLY A O 1
ATOM 1381 N N . SER A 1 182 ? -1.105 -32.229 -7.969 1.00 38.62 182 SER A N 1
ATOM 1382 C CA . SER A 1 182 ? -1.461 -31.190 -6.983 1.00 38.62 182 SER A CA 1
ATOM 1383 C C . SER A 1 182 ? -0.360 -30.301 -6.356 1.00 38.62 182 SER A C 1
ATOM 1385 O O . SER A 1 182 ? 0.389 -30.759 -5.501 1.00 38.62 182 SER A O 1
ATOM 1387 N N . GLY A 1 183 ? -0.398 -29.008 -6.719 1.00 36.00 183 GLY A N 1
ATOM 1388 C CA . GLY A 1 183 ? -0.151 -27.781 -5.924 1.00 36.00 183 GLY A CA 1
ATOM 1389 C C . GLY A 1 183 ? 0.939 -27.746 -4.833 1.00 36.00 183 GLY A C 1
ATOM 1390 O O . GLY A 1 183 ? 0.759 -28.376 -3.793 1.00 36.00 183 GLY A O 1
ATOM 1391 N N . PRO A 1 184 ? 1.996 -26.914 -4.966 1.00 38.41 184 PRO A N 1
ATOM 1392 C CA . PRO A 1 184 ? 3.033 -26.771 -3.951 1.00 38.41 184 PRO A CA 1
ATOM 1393 C C . PRO A 1 184 ? 2.894 -25.455 -3.164 1.00 38.41 184 PRO A C 1
ATOM 1395 O O . PRO A 1 184 ? 3.419 -24.424 -3.564 1.00 38.41 184 PRO A O 1
ATOM 1398 N N . PHE A 1 185 ? 2.259 -25.499 -1.994 1.00 37.00 185 PHE A N 1
ATOM 1399 C CA . PHE A 1 185 ? 2.613 -24.601 -0.886 1.00 37.00 185 PHE A CA 1
ATOM 1400 C C . PHE A 1 185 ? 3.044 -25.484 0.282 1.00 37.00 185 PHE A C 1
ATOM 1402 O O . PHE A 1 185 ? 2.268 -25.825 1.172 1.00 37.00 185 PHE A O 1
ATOM 1409 N N . GLY A 1 186 ? 4.287 -25.958 0.203 1.00 29.78 186 GLY A N 1
ATOM 1410 C CA . GLY A 1 186 ? 4.932 -26.686 1.283 1.00 29.78 186 GLY A CA 1
ATOM 1411 C C . GLY A 1 186 ? 5.440 -25.696 2.320 1.00 29.78 186 GLY A C 1
ATOM 1412 O O . GLY A 1 186 ? 6.432 -25.015 2.082 1.00 29.78 186 GLY A O 1
ATOM 1413 N N . LEU A 1 187 ? 4.779 -25.638 3.474 1.00 38.06 187 LEU A N 1
ATOM 1414 C CA . LEU A 1 187 ? 5.366 -25.080 4.689 1.00 38.06 187 LEU A CA 1
ATOM 1415 C C . LEU A 1 187 ? 6.600 -25.927 5.035 1.00 38.06 187 LEU A C 1
ATOM 1417 O O . LEU A 1 187 ? 6.489 -27.087 5.442 1.00 38.06 187 LEU A O 1
ATOM 1421 N N . GLY A 1 188 ? 7.782 -25.367 4.777 1.00 29.23 188 GLY A N 1
ATOM 1422 C CA . GLY A 1 188 ? 9.069 -26.009 5.009 1.00 29.23 188 GLY A CA 1
ATOM 1423 C C . GLY A 1 188 ? 9.289 -26.303 6.492 1.00 29.23 188 GLY A C 1
ATOM 1424 O O . GLY A 1 188 ? 9.404 -25.402 7.314 1.00 29.23 188 GLY A O 1
ATOM 1425 N N . ARG A 1 189 ? 9.358 -27.596 6.814 1.00 30.94 189 ARG A N 1
ATOM 1426 C CA . ARG A 1 189 ? 9.740 -28.159 8.113 1.00 30.94 189 ARG A CA 1
ATOM 1427 C C . ARG A 1 189 ? 11.252 -27.966 8.329 1.00 30.94 189 ARG A C 1
ATOM 1429 O O . ARG A 1 189 ? 12.046 -28.542 7.588 1.00 30.94 189 ARG A O 1
ATOM 1436 N N . ILE A 1 190 ? 11.643 -27.194 9.343 1.00 32.66 190 ILE A N 1
ATOM 1437 C CA . ILE A 1 190 ? 13.044 -26.900 9.703 1.00 32.66 190 ILE A CA 1
ATOM 1438 C C . ILE A 1 190 ? 13.584 -27.981 10.663 1.00 32.66 190 ILE A C 1
ATOM 1440 O O . ILE A 1 190 ? 12.885 -28.394 11.587 1.00 32.66 190 ILE A O 1
ATOM 1444 N N . GLN A 1 191 ? 14.818 -28.458 10.440 1.00 28.67 191 GLN A N 1
ATOM 1445 C CA . GLN A 1 191 ? 15.564 -29.355 11.345 1.00 28.67 191 GLN A CA 1
ATOM 1446 C C . GLN A 1 191 ? 16.777 -28.630 11.972 1.00 28.67 191 GLN A C 1
ATOM 1448 O O . GLN A 1 191 ? 17.394 -27.825 11.273 1.00 28.67 191 GLN A O 1
ATOM 1453 N N . PRO A 1 192 ? 17.182 -28.940 13.226 1.00 31.33 192 PRO A N 1
ATOM 1454 C CA . PRO A 1 192 ? 18.302 -28.273 13.898 1.00 31.33 192 PRO A CA 1
ATOM 1455 C C . PRO A 1 192 ? 19.664 -28.962 13.679 1.00 31.33 192 PRO A C 1
ATOM 1457 O O . PRO A 1 192 ? 19.764 -30.191 13.641 1.00 31.33 192 PRO A O 1
ATOM 1460 N N . LYS A 1 193 ? 20.738 -28.159 13.612 1.00 32.66 193 LYS A N 1
ATOM 1461 C CA . LYS A 1 193 ? 22.144 -28.588 13.753 1.00 32.66 193 LYS A CA 1
ATOM 1462 C C . LYS A 1 193 ? 22.902 -27.680 14.739 1.00 32.66 193 LYS A C 1
ATOM 1464 O O . LYS A 1 193 ? 22.569 -26.514 14.902 1.00 32.66 193 LYS A O 1
ATOM 1469 N N . SER A 1 194 ? 23.890 -28.292 15.393 1.00 29.98 194 SER A N 1
ATOM 1470 C CA . SER A 1 194 ? 24.669 -27.921 16.593 1.00 29.98 194 SER A CA 1
ATOM 1471 C C . SER A 1 194 ? 25.735 -26.804 16.432 1.00 29.98 194 SER A C 1
ATOM 1473 O O . SER A 1 194 ? 26.089 -26.482 15.299 1.00 29.98 194 SER A O 1
ATOM 1475 N N . PRO A 1 195 ? 26.293 -26.252 17.544 1.00 37.28 195 PRO A N 1
ATOM 1476 C CA . PRO A 1 195 ? 26.894 -24.912 17.596 1.00 37.28 195 PRO A CA 1
ATOM 1477 C C . PRO A 1 195 ? 28.435 -24.880 17.561 1.00 37.28 195 PRO A C 1
ATOM 1479 O O . PRO A 1 195 ? 29.094 -25.771 18.095 1.00 37.28 195 PRO A O 1
ATOM 1482 N N . VAL A 1 196 ? 29.003 -23.786 17.033 1.00 32.72 196 VAL A N 1
ATOM 1483 C CA . VAL A 1 196 ? 30.363 -23.287 17.335 1.00 32.72 196 VAL A CA 1
ATOM 1484 C C . VAL A 1 196 ? 30.313 -21.751 17.330 1.00 32.72 196 VAL A C 1
ATOM 1486 O O . VAL A 1 196 ? 29.847 -21.162 16.360 1.00 32.72 196 VAL A O 1
ATOM 1489 N N . GLY A 1 197 ? 30.735 -21.114 18.429 1.00 27.00 197 GLY A N 1
ATOM 1490 C CA . GLY A 1 197 ? 30.573 -19.673 18.675 1.00 27.00 197 GLY A CA 1
ATOM 1491 C C . GLY A 1 197 ? 31.815 -18.799 18.468 1.00 27.00 197 GLY A C 1
ATOM 1492 O O . GLY A 1 197 ? 32.895 -19.313 18.204 1.00 27.00 197 GLY A O 1
ATOM 1493 N N . LEU A 1 198 ? 31.638 -17.477 18.617 1.00 30.67 198 LEU A N 1
ATOM 1494 C CA . LEU A 1 198 ? 32.384 -16.518 19.469 1.00 30.67 198 LEU A CA 1
ATOM 1495 C C . LEU A 1 198 ? 31.868 -15.061 19.211 1.00 30.67 198 LEU A C 1
ATOM 1497 O O . LEU A 1 198 ? 31.183 -14.850 18.215 1.00 30.67 198 LEU A O 1
ATOM 1501 N N . PRO A 1 199 ? 32.123 -14.078 20.113 1.00 37.84 199 PRO A N 1
ATOM 1502 C CA . PRO A 1 199 ? 31.148 -13.042 20.502 1.00 37.84 199 PRO A CA 1
ATOM 1503 C C . PRO A 1 199 ? 31.632 -11.575 20.211 1.00 37.84 199 PRO A C 1
ATOM 1505 O O . PRO A 1 199 ? 32.375 -11.393 19.250 1.00 37.84 199 PRO A O 1
ATOM 1508 N N . PRO A 1 200 ? 31.214 -10.494 20.931 1.00 47.34 200 PRO A N 1
ATOM 1509 C CA . PRO A 1 200 ? 30.398 -9.419 20.345 1.00 47.34 200 PRO A CA 1
ATOM 1510 C C . PRO A 1 200 ? 30.955 -7.979 20.528 1.00 47.34 200 PRO A C 1
ATOM 1512 O O . PRO A 1 200 ? 31.768 -7.706 21.404 1.00 47.34 200 PRO A O 1
ATOM 1515 N N . PHE A 1 201 ? 30.417 -7.009 19.782 1.00 37.00 201 PHE A N 1
ATOM 1516 C CA . PHE A 1 201 ? 30.432 -5.564 20.099 1.00 37.00 201 PHE A CA 1
ATOM 1517 C C . PHE A 1 201 ? 29.156 -4.963 19.473 1.00 37.00 201 PHE A C 1
ATOM 1519 O O . PHE A 1 201 ? 28.855 -5.284 18.334 1.00 37.00 201 PHE A O 1
ATOM 1526 N N . GLY A 1 202 ? 28.311 -4.125 20.075 1.00 33.47 202 GLY A N 1
ATOM 1527 C CA . GLY A 1 202 ? 28.331 -3.369 21.322 1.00 33.47 202 GLY A CA 1
ATOM 1528 C C . GLY A 1 202 ? 27.473 -2.110 21.108 1.00 33.47 202 GLY A C 1
ATOM 1529 O O . GLY A 1 202 ? 27.974 -1.115 20.602 1.00 33.47 202 GLY A O 1
ATOM 1530 N N . GLY A 1 203 ? 26.183 -2.146 21.465 1.00 33.78 203 GLY A N 1
ATOM 1531 C CA . GLY A 1 203 ? 25.262 -1.004 21.357 1.00 33.78 203 GLY A CA 1
ATOM 1532 C C . GLY A 1 203 ? 23.977 -1.257 22.145 1.00 33.78 203 GLY A C 1
ATOM 1533 O O . GLY A 1 203 ? 23.248 -2.203 21.867 1.00 33.78 203 GLY A O 1
ATOM 1534 N N . LYS A 1 204 ? 23.754 -0.468 23.199 1.00 38.12 204 LYS A N 1
ATOM 1535 C CA . LYS A 1 204 ? 22.745 -0.705 24.239 1.00 38.12 204 LYS A CA 1
ATOM 1536 C C . LYS A 1 204 ? 21.392 -0.093 23.856 1.00 38.12 204 LYS A C 1
ATOM 1538 O O . LYS A 1 204 ? 21.342 1.055 23.429 1.00 38.12 204 LYS A O 1
ATOM 1543 N N . HIS A 1 205 ? 20.337 -0.865 24.135 1.00 33.94 205 HIS A N 1
ATOM 1544 C CA . HIS A 1 205 ? 18.900 -0.557 24.054 1.00 33.94 205 HIS A CA 1
ATOM 1545 C C . HIS A 1 205 ? 18.215 -0.742 22.690 1.00 33.94 205 HIS A C 1
ATOM 1547 O O . HIS A 1 205 ? 17.478 0.122 22.230 1.00 33.94 205 HIS A O 1
ATOM 1553 N N . SER A 1 206 ? 18.354 -1.938 22.112 1.00 43.00 206 SER A N 1
ATOM 1554 C CA . SER A 1 206 ? 17.194 -2.575 21.475 1.00 43.00 206 SER A CA 1
ATOM 1555 C C . SER A 1 206 ? 16.357 -3.245 22.579 1.00 43.00 206 SER A C 1
ATOM 1557 O O . SER A 1 206 ? 16.935 -3.984 23.381 1.00 43.00 206 SER A O 1
ATOM 1559 N N . PRO A 1 207 ? 15.029 -3.035 22.659 1.00 41.97 207 PRO A N 1
ATOM 1560 C CA . PRO A 1 207 ? 14.162 -3.790 23.568 1.00 41.97 207 PRO A CA 1
ATOM 1561 C C . PRO A 1 207 ? 14.048 -5.284 23.196 1.00 41.97 207 PRO A C 1
ATOM 1563 O O . PRO A 1 207 ? 13.387 -6.033 23.904 1.00 41.97 207 PRO A O 1
ATOM 1566 N N . PHE A 1 208 ? 14.709 -5.721 22.117 1.00 48.84 208 PHE A N 1
ATOM 1567 C CA . PHE A 1 208 ? 14.715 -7.093 21.604 1.00 48.84 208 PHE A CA 1
ATOM 1568 C C . PHE A 1 208 ? 16.070 -7.806 21.741 1.00 48.84 208 PHE A C 1
ATOM 1570 O O . PHE A 1 208 ? 16.326 -8.785 21.046 1.00 48.84 208 PHE A O 1
ATOM 1577 N N . ALA A 1 209 ? 16.942 -7.377 22.661 1.00 42.22 209 ALA A N 1
ATOM 1578 C CA . ALA A 1 209 ? 18.031 -8.238 23.134 1.00 42.22 209 ALA A CA 1
ATOM 1579 C C . ALA A 1 209 ? 17.453 -9.321 24.067 1.00 42.22 209 ALA A C 1
ATOM 1581 O O . ALA A 1 209 ? 17.691 -9.317 25.273 1.00 42.22 209 ALA A O 1
ATOM 1582 N N . ALA A 1 210 ? 16.606 -10.186 23.509 1.00 44.88 210 ALA A N 1
ATOM 1583 C CA . ALA A 1 210 ? 16.123 -11.376 24.179 1.00 44.88 210 ALA A CA 1
ATOM 1584 C C . ALA A 1 210 ? 17.304 -12.338 24.316 1.00 44.88 210 ALA A C 1
ATOM 1586 O O . ALA A 1 210 ? 17.964 -12.667 23.329 1.00 44.88 210 ALA A O 1
ATOM 1587 N N . GLU A 1 211 ? 17.583 -12.761 25.547 1.00 45.50 211 GLU A N 1
ATOM 1588 C CA . GLU A 1 211 ? 18.384 -13.955 25.780 1.00 45.50 211 GLU A CA 1
ATOM 1589 C C . GLU A 1 211 ? 17.803 -15.100 24.942 1.00 45.50 211 GLU A C 1
ATOM 1591 O O . GLU A 1 211 ? 16.578 -15.236 24.849 1.00 45.50 211 GLU A O 1
ATOM 1596 N N . GLU A 1 212 ? 18.685 -15.870 24.299 1.00 46.56 212 GLU A N 1
ATOM 1597 C CA . GLU A 1 212 ? 18.364 -17.014 23.444 1.00 46.56 212 GLU A CA 1
ATOM 1598 C C . GLU A 1 212 ? 17.560 -18.057 24.236 1.00 46.56 212 GLU A C 1
ATOM 1600 O O . GLU A 1 212 ? 18.091 -19.014 24.794 1.00 46.56 212 GLU A O 1
ATOM 1605 N N . SER A 1 213 ? 16.253 -17.844 24.315 1.00 47.72 213 SER A N 1
ATOM 1606 C CA . SER A 1 213 ? 15.275 -18.811 24.782 1.00 47.72 213 SER A CA 1
ATOM 1607 C C . SER A 1 213 ? 14.540 -19.326 23.555 1.00 47.72 213 SER A C 1
ATOM 1609 O O . SER A 1 213 ? 14.074 -18.555 22.712 1.00 47.72 213 SER A O 1
ATOM 1611 N N . GLU A 1 214 ? 14.515 -20.649 23.419 1.00 51.97 214 GLU A N 1
ATOM 1612 C CA . GLU A 1 214 ? 13.804 -21.355 22.362 1.00 51.97 214 GLU A CA 1
ATOM 1613 C C . GLU A 1 214 ? 12.373 -20.807 22.221 1.00 51.97 214 GLU A C 1
ATOM 1615 O O . GLU A 1 214 ? 11.592 -20.841 23.170 1.00 51.97 214 GLU A O 1
ATOM 1620 N N . GLY A 1 215 ? 12.041 -20.290 21.033 1.00 57.47 215 GLY A N 1
ATOM 1621 C CA . GLY A 1 215 ? 10.664 -20.027 20.609 1.00 57.47 215 GLY A CA 1
ATOM 1622 C C . GLY A 1 215 ? 9.874 -19.059 21.488 1.00 57.47 215 GLY A C 1
ATOM 1623 O O . GLY A 1 215 ? 8.774 -19.393 21.927 1.00 57.47 215 GLY A O 1
ATOM 1624 N N . SER A 1 216 ? 10.387 -17.847 21.727 1.00 66.56 216 SER A N 1
ATOM 1625 C CA . SER A 1 216 ? 9.549 -16.808 22.334 1.00 66.56 216 SER A CA 1
ATOM 1626 C C . SER A 1 216 ? 8.384 -16.469 21.398 1.00 66.56 216 SER A C 1
ATOM 1628 O O . SER A 1 216 ? 8.549 -15.918 20.307 1.00 66.56 216 SER A O 1
ATOM 1630 N N . VAL A 1 217 ? 7.187 -16.863 21.822 1.00 80.94 217 VAL A N 1
ATOM 1631 C CA . VAL A 1 217 ? 5.938 -16.469 21.183 1.00 80.94 217 VAL A CA 1
ATOM 1632 C C . VAL A 1 217 ? 5.709 -14.999 21.499 1.00 80.94 217 VAL A C 1
ATOM 1634 O O . VAL A 1 217 ? 5.614 -14.595 22.660 1.00 80.94 217 VAL A O 1
ATOM 1637 N N . VAL A 1 218 ? 5.634 -14.191 20.454 1.00 85.88 218 VAL A N 1
ATOM 1638 C CA . VAL A 1 218 ? 5.449 -12.751 20.547 1.00 85.88 218 VAL A CA 1
ATOM 1639 C C . VAL A 1 218 ? 4.038 -12.413 20.084 1.00 85.88 218 VAL A C 1
ATOM 1641 O O . VAL A 1 218 ? 3.656 -12.707 18.952 1.00 85.88 218 VAL A O 1
ATOM 1644 N N . LYS A 1 219 ? 3.253 -11.787 20.964 1.00 94.88 219 LYS A N 1
ATOM 1645 C CA . LYS A 1 219 ? 1.900 -11.321 20.650 1.00 94.88 219 LYS A CA 1
ATOM 1646 C C . LYS A 1 219 ? 1.933 -9.899 20.099 1.00 94.88 219 LYS A C 1
ATOM 1648 O O . LYS A 1 219 ? 2.522 -9.015 20.720 1.00 94.88 219 LYS A O 1
ATOM 1653 N N . ILE A 1 220 ? 1.258 -9.665 18.975 1.00 96.25 220 ILE A N 1
ATOM 1654 C CA . ILE A 1 220 ? 1.186 -8.334 18.364 1.00 96.25 220 ILE A CA 1
ATOM 1655 C C . ILE A 1 220 ? 0.320 -7.403 19.237 1.00 96.25 220 ILE A C 1
ATOM 1657 O O . ILE A 1 220 ? -0.828 -7.758 19.531 1.00 96.25 220 ILE A O 1
ATOM 1661 N N . PRO A 1 221 ? 0.828 -6.226 19.659 1.00 97.56 221 PRO A N 1
ATOM 1662 C CA . PRO A 1 221 ? 0.071 -5.277 20.474 1.00 97.56 221 PRO A CA 1
ATOM 1663 C C . PRO A 1 221 ? -1.170 -4.712 19.774 1.00 97.56 221 PRO A C 1
ATOM 1665 O O . PRO A 1 221 ? -1.254 -4.683 18.545 1.00 97.56 221 PRO A O 1
ATOM 1668 N N . GLU A 1 222 ? -2.095 -4.178 20.573 1.00 97.31 222 GLU A N 1
ATOM 1669 C CA . GLU A 1 222 ? -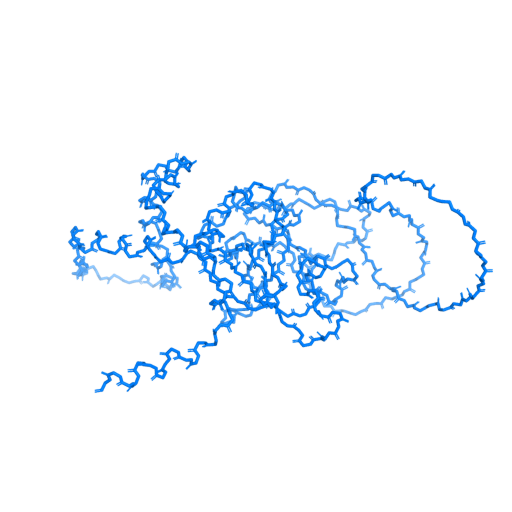3.259 -3.447 20.068 1.00 97.31 222 GLU A CA 1
ATOM 1670 C C . GLU A 1 222 ? -2.855 -2.226 19.235 1.00 97.31 222 GLU A C 1
ATOM 1672 O O . GLU A 1 222 ? -1.891 -1.521 19.553 1.00 97.31 222 GLU A O 1
ATOM 1677 N N . GLY A 1 223 ? -3.558 -1.998 18.126 1.00 97.50 223 GLY A N 1
ATOM 1678 C CA . GLY A 1 223 ? -3.282 -0.910 17.193 1.00 97.50 223 GLY A CA 1
ATOM 1679 C C . GLY A 1 223 ? -2.033 -1.107 16.327 1.00 97.50 223 GLY A C 1
ATOM 1680 O O . GLY A 1 223 ? -1.618 -0.153 15.662 1.00 97.50 223 GLY A O 1
ATOM 1681 N N . HIS A 1 224 ? -1.444 -2.307 16.307 1.00 98.31 224 HIS A N 1
ATOM 1682 C CA . HIS A 1 224 ? -0.236 -2.612 15.540 1.00 98.31 224 HIS A CA 1
ATOM 1683 C C . HIS A 1 224 ? -0.392 -3.835 14.626 1.00 98.31 224 HIS A C 1
ATOM 1685 O O . HIS A 1 224 ? -1.241 -4.703 14.829 1.00 98.31 224 HIS A O 1
ATOM 1691 N N . CYS A 1 225 ? 0.482 -3.916 13.628 1.00 98.00 225 CYS A N 1
ATOM 1692 C CA . CYS A 1 225 ? 0.671 -5.070 12.763 1.00 98.00 225 CYS A CA 1
ATOM 1693 C C . CYS A 1 225 ? 2.160 -5.427 12.642 1.00 98.00 225 CYS A C 1
ATOM 1695 O O . CYS A 1 225 ? 3.051 -4.656 13.015 1.00 98.00 225 CYS A O 1
ATOM 1697 N N . TRP A 1 226 ? 2.427 -6.622 12.124 1.00 97.69 226 TRP A N 1
ATOM 1698 C CA . TRP A 1 226 ? 3.762 -7.085 11.768 1.00 97.69 226 TRP A CA 1
ATOM 1699 C C . TRP A 1 226 ? 3.872 -7.235 10.260 1.00 97.69 226 TRP A C 1
ATOM 1701 O O . TRP A 1 226 ? 3.010 -7.862 9.636 1.00 97.69 226 TRP A O 1
ATOM 1711 N N . VAL A 1 227 ? 4.943 -6.698 9.678 1.00 97.81 227 VAL A N 1
ATOM 1712 C CA . VAL A 1 227 ? 5.137 -6.682 8.230 1.00 97.81 227 VAL A CA 1
ATOM 1713 C C . VAL A 1 227 ? 6.443 -7.348 7.819 1.00 97.81 227 VAL A C 1
ATOM 1715 O O . VAL A 1 227 ? 7.479 -7.149 8.451 1.00 97.81 227 VAL A O 1
ATOM 1718 N N . LEU A 1 228 ? 6.398 -8.131 6.746 1.00 97.25 228 LEU A N 1
ATOM 1719 C CA . LEU A 1 228 ? 7.547 -8.852 6.205 1.00 97.25 228 LEU A CA 1
ATOM 1720 C C . LEU A 1 228 ? 7.751 -8.543 4.725 1.00 97.25 228 LEU A C 1
ATOM 1722 O O . LEU A 1 228 ? 6.829 -8.163 3.999 1.00 97.25 228 LEU A O 1
ATOM 1726 N N . ALA A 1 229 ? 8.998 -8.685 4.300 1.00 97.56 229 ALA A N 1
ATOM 1727 C CA . ALA A 1 229 ? 9.361 -8.783 2.899 1.00 97.56 229 ALA A CA 1
ATOM 1728 C C . ALA A 1 229 ? 8.889 -10.132 2.324 1.00 97.56 229 ALA A C 1
ATOM 1730 O O . ALA A 1 229 ? 8.932 -11.142 3.025 1.00 97.56 229 ALA A O 1
ATOM 1731 N N . ASP A 1 230 ? 8.454 -10.153 1.062 1.00 97.50 230 ASP A N 1
ATOM 1732 C CA . ASP A 1 230 ? 8.023 -11.397 0.401 1.00 97.50 230 ASP A CA 1
ATOM 1733 C C . ASP A 1 230 ? 9.207 -12.269 -0.028 1.00 97.50 230 ASP A C 1
ATOM 1735 O O . ASP A 1 230 ? 9.040 -13.474 -0.215 1.00 97.50 230 ASP A O 1
ATOM 1739 N N . ASN A 1 231 ? 10.392 -11.670 -0.182 1.00 96.88 231 ASN A N 1
ATOM 1740 C CA . ASN A 1 231 ? 11.558 -12.373 -0.690 1.00 96.88 231 ASN A CA 1
ATOM 1741 C C . ASN A 1 231 ? 12.138 -13.317 0.377 1.00 96.88 231 ASN A C 1
ATOM 1743 O O . ASN A 1 231 ? 12.698 -12.832 1.365 1.00 96.88 231 ASN A O 1
ATOM 1747 N N . PRO A 1 232 ? 12.041 -14.649 0.187 1.00 93.62 232 PRO A N 1
ATOM 1748 C CA . PRO A 1 232 ? 12.476 -15.620 1.186 1.00 93.62 232 PRO A CA 1
ATOM 1749 C C . PRO A 1 232 ? 14.000 -15.696 1.314 1.00 93.62 232 PRO A C 1
ATOM 1751 O O . PRO A 1 232 ? 14.497 -16.142 2.347 1.00 93.62 232 PRO A O 1
ATOM 1754 N N . ASP A 1 233 ? 14.731 -15.252 0.290 1.00 94.62 233 ASP A N 1
ATOM 1755 C CA . ASP A 1 233 ? 16.192 -15.272 0.265 1.00 94.62 233 ASP A CA 1
ATOM 1756 C C . ASP A 1 233 ? 16.791 -14.090 1.041 1.00 94.62 233 ASP A C 1
ATOM 1758 O O . ASP A 1 233 ? 17.996 -14.052 1.283 1.00 94.62 233 ASP A O 1
ATOM 1762 N N . LEU A 1 234 ? 15.956 -13.125 1.451 1.00 93.75 234 LEU A N 1
ATOM 1763 C CA . LEU A 1 234 ? 16.381 -11.938 2.181 1.00 93.75 234 LEU A CA 1
ATOM 1764 C C . LEU A 1 234 ? 15.936 -11.978 3.647 1.00 93.75 234 LEU A C 1
ATOM 1766 O O . LEU A 1 234 ? 14.755 -12.078 4.003 1.00 93.75 234 LEU A O 1
ATOM 1770 N N . GLY A 1 235 ? 16.918 -11.816 4.526 1.00 91.19 235 GLY A N 1
ATOM 1771 C CA . GLY A 1 235 ? 16.727 -11.590 5.952 1.00 91.19 235 GLY A CA 1
ATOM 1772 C C . GLY A 1 235 ? 17.476 -10.343 6.411 1.00 91.19 235 GLY A C 1
ATOM 1773 O O . GLY A 1 235 ? 18.249 -9.771 5.644 1.00 91.19 235 GLY A O 1
ATOM 1774 N N . PRO A 1 236 ? 17.264 -9.886 7.652 1.00 89.81 236 PRO A N 1
ATOM 1775 C CA . PRO A 1 236 ? 18.133 -8.882 8.244 1.00 89.81 236 PRO A CA 1
ATOM 1776 C C . PRO A 1 236 ? 19.601 -9.354 8.203 1.00 89.81 236 PRO A C 1
ATOM 1778 O O . PRO A 1 236 ? 19.859 -10.520 8.514 1.00 89.81 236 PRO A O 1
ATOM 1781 N N . PRO A 1 237 ? 20.563 -8.480 7.853 1.00 92.19 237 PRO A N 1
ATOM 1782 C CA . PRO A 1 237 ? 20.416 -7.036 7.643 1.00 92.19 237 PRO A CA 1
ATOM 1783 C C . PRO A 1 237 ? 20.048 -6.613 6.207 1.00 92.19 237 PRO A C 1
ATOM 1785 O O . PRO A 1 237 ? 19.795 -5.430 5.987 1.00 92.19 237 PRO A O 1
ATOM 1788 N N . ASP A 1 238 ? 20.008 -7.537 5.247 1.00 93.44 238 ASP A N 1
ATOM 1789 C CA . ASP A 1 238 ? 19.837 -7.242 3.814 1.00 93.44 238 ASP A CA 1
ATOM 1790 C C . ASP A 1 238 ? 18.442 -6.704 3.467 1.00 93.44 238 ASP A C 1
ATOM 1792 O O . ASP A 1 238 ? 18.254 -6.014 2.464 1.00 93.44 238 ASP A O 1
ATOM 1796 N N . VAL A 1 239 ? 17.450 -6.983 4.318 1.00 95.19 239 VAL A N 1
ATOM 1797 C CA . VAL A 1 239 ? 16.115 -6.398 4.218 1.00 95.19 239 VAL A CA 1
ATOM 1798 C C . VAL A 1 239 ? 15.658 -5.785 5.535 1.00 95.19 239 VAL A C 1
ATOM 1800 O O . VAL A 1 239 ? 15.794 -6.356 6.616 1.00 95.19 239 VAL A O 1
ATOM 1803 N N . ILE A 1 240 ? 15.082 -4.590 5.424 1.00 95.06 240 ILE A N 1
ATOM 1804 C CA . ILE A 1 240 ? 14.486 -3.863 6.541 1.00 95.06 240 ILE A CA 1
ATOM 1805 C C . ILE A 1 240 ? 12.984 -4.156 6.554 1.00 95.06 240 ILE A C 1
ATOM 1807 O O . ILE A 1 240 ? 12.260 -3.787 5.624 1.00 95.06 240 ILE A O 1
ATOM 1811 N N . ASP A 1 241 ? 12.517 -4.825 7.600 1.00 96.31 241 ASP A N 1
ATOM 1812 C CA . ASP A 1 241 ? 11.104 -5.085 7.885 1.00 96.31 241 ASP A CA 1
ATOM 1813 C C . ASP A 1 241 ? 10.877 -5.190 9.406 1.00 96.31 241 ASP A C 1
ATOM 1815 O O . ASP A 1 241 ? 11.736 -4.771 10.191 1.00 96.31 241 ASP A O 1
ATOM 1819 N N . SER A 1 242 ? 9.732 -5.722 9.848 1.00 95.94 242 SER A N 1
ATOM 1820 C CA . SER A 1 242 ? 9.425 -5.810 11.278 1.00 95.94 242 SER A CA 1
ATOM 1821 C C . SER A 1 242 ? 10.416 -6.657 12.078 1.00 95.94 242 SER A C 1
ATOM 1823 O O . SER A 1 242 ? 10.544 -6.442 13.280 1.00 95.94 242 SER A O 1
ATOM 1825 N N . ARG A 1 243 ? 11.195 -7.546 11.445 1.00 93.12 243 ARG A N 1
ATOM 1826 C CA . ARG A 1 243 ? 12.296 -8.255 12.125 1.00 93.12 243 ARG A CA 1
ATOM 1827 C C . ARG A 1 243 ? 13.400 -7.297 12.585 1.00 93.12 243 ARG A C 1
ATOM 1829 O O . ARG A 1 243 ? 14.108 -7.601 13.538 1.00 93.12 243 ARG A O 1
ATOM 1836 N N . THR A 1 244 ? 13.523 -6.141 11.933 1.00 93.06 244 THR A N 1
ATOM 1837 C CA . THR A 1 244 ? 14.530 -5.114 12.223 1.00 93.06 244 THR A CA 1
ATOM 1838 C C . THR A 1 244 ? 13.975 -4.004 13.114 1.00 93.06 244 THR A C 1
ATOM 1840 O O . THR A 1 244 ? 14.633 -3.612 14.075 1.00 93.06 244 THR A O 1
ATOM 1843 N N . PHE A 1 245 ? 12.780 -3.481 12.814 1.00 94.00 245 PHE A N 1
ATOM 1844 C CA . PHE A 1 245 ? 12.211 -2.318 13.519 1.00 94.00 245 PHE A CA 1
ATOM 1845 C C . PHE A 1 245 ? 11.033 -2.638 14.456 1.00 94.00 245 PHE A C 1
ATOM 1847 O O . PHE A 1 245 ? 10.531 -1.740 15.130 1.00 94.00 245 PHE A O 1
ATOM 1854 N N . GLY A 1 246 ? 10.585 -3.893 14.525 1.00 95.06 246 GLY A N 1
ATOM 1855 C CA . GLY A 1 246 ? 9.445 -4.314 15.339 1.00 95.06 246 GLY A CA 1
ATOM 1856 C C . GLY A 1 246 ? 8.085 -4.014 14.700 1.00 95.06 246 GLY A C 1
ATOM 1857 O O . GLY A 1 246 ? 7.920 -4.018 13.479 1.00 95.06 246 GLY A O 1
ATOM 1858 N N . TYR A 1 247 ? 7.074 -3.788 15.537 1.00 96.00 247 TYR A N 1
ATOM 1859 C CA . TYR A 1 247 ? 5.694 -3.593 15.087 1.00 96.00 247 TYR A CA 1
ATOM 1860 C C . TYR A 1 247 ? 5.481 -2.257 14.371 1.00 96.00 247 TYR A C 1
ATOM 1862 O O . TYR A 1 247 ? 6.093 -1.244 14.712 1.00 96.00 247 TYR A O 1
ATOM 1870 N N . VAL A 1 248 ? 4.530 -2.237 13.440 1.00 97.19 248 VAL A N 1
ATOM 1871 C CA . VAL A 1 248 ? 4.084 -1.025 12.747 1.00 97.19 248 VAL A CA 1
ATOM 1872 C C . VAL A 1 248 ? 2.718 -0.614 13.297 1.00 97.19 248 VAL A C 1
ATOM 1874 O O . VAL A 1 248 ? 1.793 -1.424 13.270 1.00 97.19 248 VAL A O 1
ATOM 1877 N N . PRO A 1 249 ? 2.539 0.620 13.794 1.00 97.62 249 PRO A N 1
ATOM 1878 C CA . PRO A 1 249 ? 1.213 1.124 14.138 1.00 97.62 249 PRO A CA 1
ATOM 1879 C C . PRO A 1 249 ? 0.324 1.179 12.891 1.00 97.62 249 PRO A C 1
ATOM 1881 O O . PRO A 1 249 ? 0.767 1.690 11.864 1.00 97.62 249 PRO A O 1
ATOM 1884 N N . TYR A 1 250 ? -0.946 0.768 12.969 1.00 98.12 250 TYR A N 1
ATOM 1885 C CA . TYR A 1 250 ? -1.852 0.848 11.809 1.00 98.12 250 TYR A CA 1
ATOM 1886 C C . TYR A 1 250 ? -1.951 2.265 11.239 1.00 98.12 250 TYR A C 1
ATOM 1888 O O . TYR A 1 250 ? -1.985 2.430 10.028 1.00 98.12 250 TYR A O 1
ATOM 1896 N N . ARG A 1 251 ? -1.895 3.300 12.087 1.00 96.44 251 ARG A N 1
ATOM 1897 C CA . ARG A 1 251 ? -1.889 4.711 11.653 1.00 96.44 251 ARG A CA 1
ATOM 1898 C C . ARG A 1 251 ? -0.736 5.089 10.709 1.00 96.44 251 ARG A C 1
ATOM 1900 O O . ARG A 1 251 ? -0.798 6.147 10.100 1.00 96.44 251 ARG A O 1
ATOM 1907 N N . ASN A 1 252 ? 0.323 4.278 10.630 1.00 96.56 252 ASN A N 1
ATOM 1908 C CA . ASN A 1 252 ? 1.424 4.500 9.696 1.00 96.56 252 ASN A CA 1
ATOM 1909 C C . ASN A 1 252 ? 1.121 3.940 8.298 1.00 96.56 252 ASN A C 1
ATOM 1911 O O . ASN A 1 252 ? 1.838 4.280 7.360 1.00 96.56 252 ASN A O 1
ATOM 1915 N N . VAL A 1 253 ? 0.109 3.078 8.150 1.00 97.88 253 VAL A N 1
ATOM 1916 C CA . VAL A 1 253 ? -0.327 2.554 6.852 1.00 97.88 253 VAL A CA 1
ATOM 1917 C C . VAL A 1 253 ? -0.971 3.684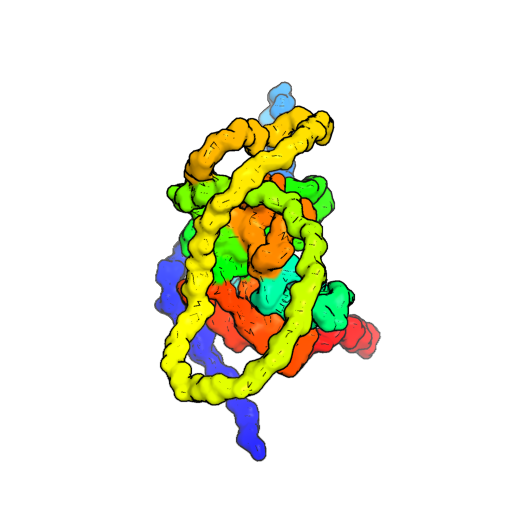 6.055 1.00 97.88 253 VAL A C 1
ATOM 1919 O O . VAL A 1 253 ? -1.913 4.324 6.507 1.00 97.88 253 VAL A O 1
ATOM 1922 N N . VAL A 1 254 ? -0.450 3.917 4.856 1.00 97.00 254 VAL A N 1
ATOM 1923 C CA . VAL A 1 254 ? -0.947 4.915 3.901 1.00 97.00 254 VAL A CA 1
ATOM 1924 C C . VAL A 1 254 ? -2.065 4.311 3.054 1.00 97.00 254 VAL A C 1
ATOM 1926 O O . VAL A 1 254 ?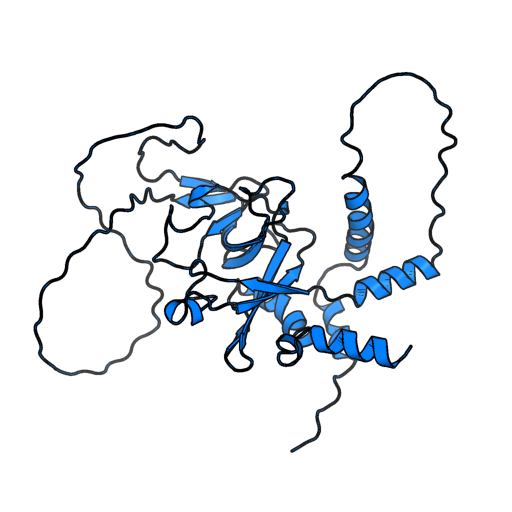 -3.096 4.936 2.794 1.00 97.00 254 VAL A O 1
ATOM 1929 N N . GLY A 1 255 ? -1.866 3.067 2.624 1.00 98.06 255 GLY A N 1
ATOM 1930 C CA . GLY A 1 255 ? -2.789 2.396 1.730 1.00 98.06 255 GLY A CA 1
ATOM 1931 C C . GLY A 1 255 ? -2.378 0.970 1.405 1.00 98.06 255 GLY A C 1
ATOM 1932 O O . GLY A 1 255 ? -1.350 0.468 1.867 1.00 98.06 255 GLY A O 1
ATOM 1933 N N . ARG A 1 256 ? -3.200 0.316 0.592 1.00 98.50 256 ARG A N 1
ATOM 1934 C CA . ARG A 1 256 ? -2.964 -1.043 0.102 1.00 98.50 256 ARG A CA 1
ATOM 1935 C C . ARG A 1 256 ? -2.559 -1.001 -1.360 1.00 98.50 256 ARG A C 1
ATOM 1937 O O . ARG A 1 256 ? -3.179 -0.297 -2.151 1.00 98.50 256 ARG A O 1
ATOM 1944 N N . VAL A 1 257 ? -1.549 -1.778 -1.723 1.00 98.62 257 VAL A N 1
ATOM 1945 C CA . VAL A 1 257 ? -1.148 -1.948 -3.118 1.00 98.62 257 VAL A CA 1
ATOM 1946 C C . VAL A 1 257 ? -2.148 -2.882 -3.792 1.00 98.62 257 VAL A C 1
ATOM 1948 O O . VAL A 1 257 ? -2.253 -4.043 -3.405 1.00 98.62 257 VAL A O 1
ATOM 1951 N N . VAL A 1 258 ? -2.899 -2.383 -4.772 1.00 98.50 258 VAL A N 1
ATOM 1952 C CA . VAL A 1 258 ? -3.979 -3.141 -5.434 1.00 98.50 258 VAL A CA 1
ATOM 1953 C C . VAL A 1 258 ? -3.593 -3.621 -6.830 1.00 98.50 258 VAL A C 1
ATOM 1955 O O . VAL A 1 258 ? -4.109 -4.634 -7.299 1.00 98.50 258 VAL A O 1
ATOM 1958 N N . TYR A 1 259 ? -2.643 -2.944 -7.473 1.00 98.44 259 TYR A N 1
ATOM 1959 C CA . TYR A 1 259 ? -2.207 -3.243 -8.833 1.00 98.44 259 TYR A CA 1
ATOM 1960 C C . TYR A 1 259 ? -0.723 -2.948 -9.011 1.00 98.44 259 TYR A C 1
ATOM 1962 O O . TYR A 1 259 ? -0.194 -2.036 -8.370 1.00 98.44 259 TYR A O 1
ATOM 1970 N N . ALA A 1 260 ? -0.073 -3.707 -9.883 1.00 98.19 260 ALA A N 1
ATOM 1971 C CA . ALA A 1 260 ? 1.330 -3.543 -10.222 1.00 98.19 260 ALA A CA 1
ATOM 1972 C C . ALA A 1 260 ? 1.518 -3.649 -11.739 1.00 98.19 260 ALA A C 1
ATOM 1974 O O . ALA A 1 260 ? 0.832 -4.429 -12.404 1.00 98.19 260 ALA A O 1
ATOM 1975 N N . ALA A 1 261 ? 2.400 -2.825 -12.292 1.00 97.25 261 ALA A N 1
ATOM 1976 C CA . ALA A 1 261 ? 2.656 -2.739 -13.718 1.00 97.25 261 ALA A CA 1
ATOM 1977 C C . ALA A 1 261 ? 4.136 -2.438 -13.974 1.00 97.25 261 ALA A C 1
ATOM 1979 O O . ALA A 1 261 ? 4.627 -1.348 -13.679 1.00 97.25 261 ALA A O 1
ATOM 1980 N N . ALA A 1 262 ? 4.853 -3.407 -14.539 1.00 95.12 262 ALA A N 1
ATOM 1981 C CA . ALA A 1 262 ? 6.232 -3.239 -14.993 1.00 95.12 262 ALA A CA 1
ATOM 1982 C C . ALA A 1 262 ? 6.284 -2.736 -16.444 1.00 95.12 262 ALA A C 1
ATOM 1984 O O . ALA A 1 262 ? 7.224 -2.056 -16.845 1.00 95.12 262 ALA A O 1
ATOM 1985 N N . SER A 1 263 ? 5.269 -3.076 -17.240 1.00 94.38 263 SER A N 1
ATOM 1986 C CA . SER A 1 263 ? 5.054 -2.570 -18.597 1.00 94.38 263 SER A CA 1
ATOM 1987 C C . SER A 1 263 ? 3.578 -2.703 -18.981 1.00 94.38 263 SER A C 1
ATOM 1989 O O . SER A 1 263 ? 2.807 -3.349 -18.273 1.00 94.38 263 SER A O 1
ATOM 1991 N N . THR A 1 264 ? 3.194 -2.184 -20.144 1.00 94.50 264 THR A N 1
ATOM 1992 C CA . THR A 1 264 ? 1.860 -2.404 -20.732 1.00 94.50 264 THR A CA 1
ATOM 1993 C C . THR A 1 264 ? 1.562 -3.871 -21.064 1.00 94.50 264 THR A C 1
ATOM 1995 O O . THR A 1 264 ? 0.412 -4.213 -21.307 1.00 94.50 264 THR A O 1
ATOM 1998 N N . ALA A 1 265 ? 2.570 -4.752 -21.069 1.00 95.12 265 ALA A N 1
ATOM 1999 C CA . ALA A 1 265 ? 2.405 -6.191 -21.302 1.00 95.12 265 ALA A CA 1
ATOM 2000 C C . ALA A 1 265 ? 2.592 -7.049 -20.037 1.00 95.12 265 ALA A C 1
ATOM 2002 O O . ALA A 1 265 ? 2.214 -8.220 -20.030 1.00 95.12 265 ALA A O 1
ATOM 2003 N N . ASP A 1 266 ? 3.191 -6.491 -18.984 1.00 94.81 266 ASP A N 1
ATOM 2004 C CA . ASP A 1 266 ? 3.483 -7.178 -17.722 1.00 94.81 266 ASP A CA 1
ATOM 2005 C C . ASP A 1 266 ? 2.921 -6.347 -16.573 1.00 94.81 266 ASP A C 1
ATOM 2007 O O . ASP A 1 266 ? 3.590 -5.474 -16.015 1.00 94.81 266 ASP A O 1
ATOM 2011 N N . HIS A 1 267 ? 1.642 -6.577 -16.297 1.00 97.06 267 HIS A N 1
ATOM 2012 C CA . HIS A 1 267 ? 0.878 -5.877 -15.279 1.00 97.06 267 HIS A CA 1
ATOM 2013 C C . HIS A 1 267 ? -0.267 -6.757 -14.766 1.00 97.06 267 HIS A C 1
ATOM 2015 O O . HIS A 1 267 ? -0.662 -7.740 -15.401 1.00 97.06 267 HIS A O 1
ATOM 2021 N N . GLY A 1 268 ? -0.817 -6.415 -13.605 1.00 97.81 268 GLY A N 1
ATOM 2022 C CA . GLY A 1 268 ? -1.961 -7.118 -13.044 1.00 97.81 268 GLY A CA 1
ATOM 2023 C C . GLY A 1 268 ? -2.273 -6.759 -11.591 1.00 97.81 268 GLY A C 1
ATOM 2024 O O . GLY A 1 268 ? -1.536 -6.008 -10.947 1.00 97.81 268 GLY A O 1
ATOM 2025 N N . PRO A 1 269 ? -3.376 -7.309 -11.053 1.00 98.12 269 PRO A N 1
ATOM 2026 C CA . PRO A 1 269 ? -3.742 -7.121 -9.658 1.00 98.12 269 PRO A CA 1
ATOM 2027 C C . PRO A 1 269 ? -2.710 -7.763 -8.725 1.00 98.12 269 PRO A C 1
ATOM 2029 O O . PRO A 1 269 ? -2.194 -8.854 -8.987 1.00 98.12 269 PRO A O 1
ATOM 2032 N N . VAL A 1 270 ? -2.444 -7.102 -7.600 1.00 98.19 270 VAL A N 1
ATOM 2033 C CA . VAL A 1 270 ? -1.561 -7.642 -6.561 1.00 98.19 270 VAL A CA 1
ATOM 2034 C C . VAL A 1 270 ? -2.303 -8.697 -5.749 1.00 98.19 270 VAL A C 1
ATOM 2036 O O . VAL A 1 270 ? -3.437 -8.497 -5.314 1.00 98.19 270 VAL A O 1
ATOM 2039 N N . GLN A 1 271 ? -1.640 -9.830 -5.513 1.00 98.19 271 GLN A N 1
ATOM 2040 C CA . GLN A 1 271 ? -2.186 -10.900 -4.686 1.00 98.19 271 GLN A CA 1
ATOM 2041 C C . GLN A 1 271 ? -2.202 -10.468 -3.213 1.00 98.19 271 GLN A C 1
ATOM 2043 O O . GLN A 1 271 ? -1.181 -10.535 -2.525 1.00 98.19 271 GLN A O 1
ATOM 2048 N N . ASN A 1 272 ? -3.371 -10.042 -2.742 1.00 98.50 272 ASN A N 1
ATOM 2049 C CA . ASN A 1 272 ? -3.649 -9.665 -1.355 1.00 98.50 272 ASN A CA 1
ATOM 2050 C C . ASN A 1 272 ? -4.496 -10.736 -0.652 1.00 98.50 272 ASN A C 1
ATOM 2052 O O . ASN A 1 272 ? -4.716 -11.831 -1.185 1.00 98.50 272 ASN A O 1
ATOM 2056 N N . ASN A 1 273 ? -4.987 -10.420 0.550 1.00 98.44 273 ASN A N 1
ATOM 2057 C CA . ASN A 1 273 ? -6.035 -11.209 1.182 1.00 98.44 273 ASN A CA 1
ATOM 2058 C C . ASN A 1 273 ? -7.278 -11.292 0.257 1.00 98.44 273 ASN A C 1
ATOM 2060 O O . ASN A 1 273 ? -7.655 -10.279 -0.335 1.00 98.44 273 ASN A O 1
ATOM 2064 N N . PRO A 1 274 ? -7.949 -12.451 0.118 1.00 98.31 274 PRO A N 1
ATOM 2065 C CA . PRO A 1 274 ? -9.111 -12.580 -0.765 1.00 98.31 274 PRO A CA 1
ATOM 2066 C C . PRO A 1 274 ? -10.258 -11.604 -0.462 1.00 98.31 274 PRO A C 1
ATOM 2068 O O . PRO A 1 274 ? -10.898 -11.105 -1.384 1.00 98.31 274 PRO A O 1
ATOM 2071 N N . GLU A 1 275 ? -10.517 -11.305 0.813 1.00 97.81 275 GLU A N 1
ATOM 2072 C CA . GLU A 1 275 ? -11.554 -10.341 1.200 1.00 97.81 275 GLU A CA 1
ATOM 2073 C C . GLU A 1 275 ? -11.181 -8.926 0.749 1.00 97.81 275 GLU A C 1
ATOM 2075 O O . GLU A 1 275 ? -11.995 -8.221 0.155 1.00 97.81 275 GLU A O 1
ATOM 2080 N N . SER A 1 276 ? -9.917 -8.553 0.947 1.00 97.81 276 SER A N 1
ATOM 2081 C CA . SER A 1 276 ? -9.340 -7.308 0.455 1.00 97.81 276 SER A CA 1
ATOM 2082 C C . SER A 1 276 ? -9.479 -7.165 -1.058 1.00 97.81 276 SER A C 1
ATOM 2084 O O . SER A 1 276 ? -9.976 -6.146 -1.524 1.00 97.81 276 SER A O 1
ATOM 2086 N N . MET A 1 277 ? -9.115 -8.204 -1.816 1.00 97.94 277 MET A N 1
ATOM 2087 C CA . MET A 1 277 ? -9.202 -8.194 -3.279 1.00 97.94 277 MET A CA 1
ATOM 2088 C C . MET A 1 277 ? -10.636 -7.986 -3.774 1.00 97.94 277 MET A C 1
ATOM 2090 O O . MET A 1 277 ? -10.852 -7.184 -4.675 1.00 97.94 277 MET A O 1
ATOM 2094 N N . ASN A 1 278 ? -11.622 -8.638 -3.152 1.00 97.62 278 ASN A N 1
ATOM 2095 C CA . ASN A 1 278 ? -13.033 -8.457 -3.512 1.00 97.62 278 ASN A CA 1
ATOM 2096 C C . ASN A 1 278 ? -13.531 -7.025 -3.247 1.00 97.62 278 ASN A C 1
ATOM 2098 O O . ASN A 1 278 ? -14.416 -6.535 -3.945 1.00 97.62 278 ASN A O 1
ATOM 2102 N N . LEU A 1 279 ? -12.996 -6.356 -2.221 1.00 95.94 279 LEU A N 1
ATOM 2103 C CA . LEU A 1 279 ? -13.317 -4.955 -1.931 1.00 95.94 279 LEU A CA 1
ATOM 2104 C C . LEU A 1 279 ? -12.631 -3.985 -2.901 1.00 95.94 279 LEU A C 1
ATOM 2106 O O . LEU A 1 279 ? -13.167 -2.907 -3.153 1.00 95.94 279 LEU A O 1
ATOM 2110 N N . ASP A 1 280 ? -11.463 -4.361 -3.419 1.00 97.19 280 ASP A N 1
ATOM 2111 C CA . ASP A 1 280 ? -10.642 -3.526 -4.297 1.00 97.19 280 ASP A CA 1
ATOM 2112 C C . ASP A 1 280 ? -10.978 -3.716 -5.792 1.00 97.19 280 ASP A C 1
ATOM 2114 O O . ASP A 1 280 ? -10.689 -2.828 -6.591 1.00 97.19 280 ASP A O 1
ATOM 2118 N N . GLU A 1 281 ? -11.630 -4.821 -6.178 1.00 97.31 281 GLU A N 1
ATOM 2119 C CA . GLU A 1 281 ? -12.044 -5.128 -7.562 1.00 97.31 281 GLU A CA 1
ATOM 2120 C C . GLU A 1 281 ? -12.747 -3.950 -8.267 1.00 97.31 281 GLU A C 1
ATOM 2122 O O . GLU A 1 281 ? -12.308 -3.571 -9.352 1.00 97.31 281 GLU A O 1
ATOM 2127 N N . PRO A 1 282 ? -13.742 -3.268 -7.670 1.00 96.06 282 PRO A N 1
ATOM 2128 C CA . PRO A 1 282 ? -14.424 -2.173 -8.357 1.00 96.06 282 PRO A CA 1
ATOM 2129 C C . PRO A 1 282 ? -13.556 -0.930 -8.570 1.00 96.06 282 PRO A C 1
ATOM 2131 O O . PRO A 1 282 ? -13.834 -0.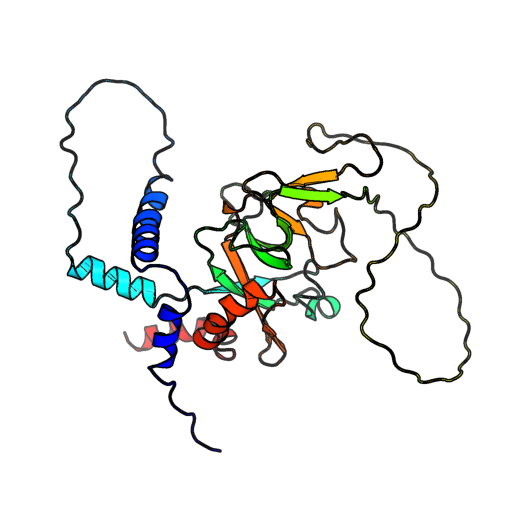121 -9.451 1.00 96.06 282 PRO A O 1
ATOM 2134 N N . ILE A 1 283 ? -12.522 -0.756 -7.746 1.00 94.44 283 ILE A N 1
ATOM 2135 C CA . ILE A 1 283 ? -11.556 0.339 -7.885 1.00 94.44 283 ILE A CA 1
ATOM 2136 C C . ILE A 1 283 ? -10.590 0.007 -9.014 1.00 94.44 283 ILE A C 1
ATOM 2138 O O . ILE A 1 283 ? -10.310 0.862 -9.845 1.00 94.44 283 ILE A O 1
ATOM 2142 N N . ILE A 1 284 ? -10.151 -1.250 -9.093 1.00 96.56 284 ILE A N 1
ATOM 2143 C CA . ILE A 1 284 ? -9.350 -1.747 -10.213 1.00 96.56 284 ILE A CA 1
ATOM 2144 C C . ILE A 1 284 ? -10.116 -1.572 -11.532 1.00 96.56 284 ILE A C 1
ATOM 2146 O O . ILE A 1 284 ? -9.556 -1.060 -12.491 1.00 96.56 284 ILE A O 1
ATOM 2150 N N . GLU A 1 285 ? -11.401 -1.927 -11.581 1.00 96.31 285 GLU A N 1
ATOM 2151 C CA . GLU A 1 285 ? -12.226 -1.769 -12.789 1.00 96.31 285 GLU A CA 1
ATOM 2152 C C . GLU A 1 285 ? -12.528 -0.306 -13.148 1.00 96.31 285 GLU A C 1
ATOM 2154 O O . GLU A 1 285 ? -12.711 0.014 -14.323 1.00 96.31 285 GLU A O 1
ATOM 2159 N N . GLY A 1 286 ? -12.658 0.567 -12.146 1.00 94.94 286 GLY A N 1
ATOM 2160 C CA . GLY A 1 286 ? -13.124 1.941 -12.333 1.00 94.94 286 GLY A CA 1
ATOM 2161 C C . GLY A 1 286 ? -12.018 2.980 -12.518 1.00 94.94 286 GLY A C 1
ATOM 2162 O O . GLY A 1 286 ? -12.244 3.963 -13.222 1.00 94.94 286 GLY A O 1
ATOM 2163 N N . GLU A 1 287 ? -10.860 2.790 -11.880 1.00 94.94 287 GLU A N 1
ATOM 2164 C CA . GLU A 1 287 ? -9.775 3.783 -11.828 1.00 94.94 287 GLU A CA 1
ATOM 2165 C C . GLU A 1 287 ? -8.535 3.379 -12.635 1.00 94.94 287 GLU A C 1
ATOM 2167 O O . GLU A 1 287 ? -7.744 4.250 -12.988 1.00 94.94 287 GLU A O 1
ATOM 2172 N N . ILE A 1 288 ? -8.336 2.091 -12.943 1.00 96.25 288 ILE A N 1
ATOM 2173 C CA . ILE A 1 288 ? -7.098 1.643 -13.595 1.00 96.25 288 ILE A CA 1
ATOM 2174 C C . ILE A 1 288 ? -7.242 1.668 -15.111 1.00 96.25 288 ILE A C 1
ATOM 2176 O O . ILE A 1 288 ? -7.959 0.867 -15.708 1.00 96.25 288 ILE A O 1
ATOM 2180 N N . ASP A 1 289 ? -6.465 2.550 -15.729 1.00 95.62 289 ASP A N 1
ATOM 2181 C CA . ASP A 1 289 ? -6.245 2.614 -17.167 1.00 95.62 289 ASP A CA 1
ATOM 2182 C C . ASP A 1 289 ? -4.769 2.319 -17.449 1.00 95.62 289 ASP A C 1
ATOM 2184 O O . ASP A 1 289 ? -3.886 3.125 -17.158 1.00 95.62 289 ASP A O 1
ATOM 2188 N N . VAL A 1 290 ? -4.496 1.119 -17.965 1.00 94.62 290 VAL A N 1
ATOM 2189 C CA . VAL A 1 290 ? -3.127 0.619 -18.155 1.00 94.62 290 VAL A CA 1
ATOM 2190 C C . VAL A 1 290 ? -2.349 1.479 -19.139 1.00 94.62 290 VAL A C 1
ATOM 2192 O O . VAL A 1 290 ? -1.152 1.640 -18.950 1.00 94.62 290 VAL A O 1
ATOM 2195 N N . GLU A 1 291 ? -2.991 2.034 -20.165 1.00 93.12 291 GLU A N 1
ATOM 2196 C CA . GLU A 1 291 ? -2.296 2.865 -21.151 1.00 93.12 291 GLU A CA 1
ATOM 2197 C C . GLU A 1 291 ? -1.857 4.177 -20.501 1.00 93.12 291 GLU A C 1
ATOM 2199 O O . GLU A 1 291 ? -0.679 4.528 -20.561 1.00 93.12 291 GLU A O 1
ATOM 2204 N N . LYS A 1 292 ? -2.766 4.817 -19.757 1.00 91.94 292 LYS A N 1
ATOM 2205 C CA . LYS A 1 292 ? -2.475 6.053 -19.017 1.00 91.94 292 LYS A CA 1
ATOM 2206 C C . LYS A 1 292 ? -1.448 5.879 -17.916 1.00 91.94 292 LYS A C 1
ATOM 2208 O O . LYS A 1 292 ? -0.762 6.834 -17.585 1.00 91.94 292 LYS A O 1
ATOM 2213 N N . LEU A 1 293 ? -1.303 4.674 -17.360 1.00 91.62 293 LEU A N 1
ATOM 2214 C CA . LEU A 1 293 ? -0.253 4.436 -16.378 1.00 91.62 293 LEU A CA 1
ATOM 2215 C C . LEU A 1 293 ? 1.139 4.721 -16.951 1.00 91.62 293 LEU A C 1
ATOM 2217 O O . LEU A 1 293 ? 2.009 5.012 -16.147 1.00 91.62 293 LEU A O 1
ATOM 2221 N N . PHE A 1 294 ? 1.370 4.613 -18.268 1.00 90.56 294 PHE A N 1
ATOM 2222 C CA . PHE A 1 294 ? 2.689 4.771 -18.905 1.00 90.56 294 PHE A CA 1
ATOM 2223 C C . PHE A 1 294 ? 2.825 6.005 -19.806 1.00 90.56 294 PHE A C 1
ATOM 2225 O O . PHE A 1 294 ? 3.854 6.121 -20.465 1.00 90.56 294 PHE A O 1
ATOM 2232 N N . VAL A 1 295 ? 1.827 6.885 -19.858 1.00 87.50 295 VAL A N 1
ATOM 2233 C CA . VAL A 1 295 ? 1.995 8.192 -20.504 1.00 87.50 295 VAL A CA 1
ATOM 2234 C C . VAL A 1 295 ? 2.761 9.066 -19.516 1.00 87.50 295 VAL A C 1
ATOM 2236 O O . VAL A 1 295 ? 2.354 9.179 -18.359 1.00 87.50 295 VAL A O 1
ATOM 2239 N N . ASP A 1 296 ? 3.919 9.572 -19.929 1.00 69.19 296 ASP A N 1
ATOM 2240 C CA . ASP A 1 296 ? 4.733 10.437 -19.082 1.00 69.19 296 ASP A CA 1
ATOM 2241 C C . ASP A 1 296 ? 3.993 11.773 -18.899 1.00 69.19 296 ASP A C 1
ATOM 2243 O O . ASP A 1 296 ? 3.508 12.353 -19.867 1.00 69.19 296 ASP A O 1
ATOM 2247 N N . GLU A 1 297 ? 3.889 12.250 -17.653 1.00 61.84 297 GLU A N 1
ATOM 2248 C CA . GLU A 1 297 ? 3.168 13.487 -17.280 1.00 61.84 297 GLU A CA 1
ATOM 2249 C C . GLU A 1 297 ? 3.715 14.743 -18.002 1.00 61.84 297 GLU A C 1
ATOM 2251 O O . GLU A 1 297 ? 3.068 15.784 -17.998 1.00 61.84 297 GLU A O 1
ATOM 2256 N N . GLU A 1 298 ? 4.877 14.640 -18.660 1.00 56.44 298 GLU A N 1
ATOM 2257 C CA . GLU A 1 298 ? 5.531 15.721 -19.410 1.00 56.44 298 GLU A CA 1
ATOM 2258 C C . GLU A 1 298 ? 4.730 16.185 -20.644 1.00 56.44 298 GLU A C 1
ATOM 2260 O O . GLU A 1 298 ? 4.875 17.334 -21.047 1.00 56.44 298 GLU A O 1
ATOM 2265 N N . GLU A 1 299 ? 3.853 15.352 -21.222 1.00 56.44 299 GLU A N 1
ATOM 2266 C CA . GLU A 1 299 ? 3.017 15.771 -22.365 1.00 56.44 299 GLU A CA 1
ATOM 2267 C C . GLU A 1 299 ? 1.800 16.626 -21.948 1.00 56.44 299 GLU A C 1
ATOM 2269 O O . GLU A 1 299 ? 1.263 17.354 -22.779 1.00 56.44 299 GLU A O 1
ATOM 2274 N N . GLU A 1 300 ? 1.369 16.595 -20.678 1.00 55.00 300 GLU A N 1
ATOM 2275 C CA . GLU A 1 300 ? 0.206 17.383 -20.226 1.00 55.00 300 GLU A CA 1
ATOM 2276 C C . GLU A 1 300 ? 0.557 18.861 -19.952 1.00 55.00 300 GLU A C 1
ATOM 2278 O O . GLU A 1 300 ? -0.307 19.724 -20.095 1.00 55.00 300 GLU A O 1
ATOM 2283 N N . GLU A 1 301 ? 1.815 19.186 -19.620 1.00 55.41 301 GLU A N 1
ATOM 2284 C CA . GLU A 1 301 ? 2.243 20.581 -19.398 1.00 55.41 301 GLU A CA 1
ATOM 2285 C C . GLU A 1 301 ? 2.430 21.360 -20.718 1.00 55.41 301 GLU A C 1
ATOM 2287 O O . GLU A 1 301 ? 2.171 22.562 -20.759 1.00 55.41 301 GLU A O 1
ATOM 2292 N N . GLU A 1 302 ? 2.817 20.694 -21.816 1.00 56.94 302 GLU A N 1
ATOM 2293 C CA . GLU A 1 302 ? 2.991 21.352 -23.124 1.00 56.94 302 GLU A CA 1
ATOM 2294 C C . GLU A 1 302 ? 1.648 21.744 -23.776 1.00 56.94 302 GLU A C 1
ATOM 2296 O O . GLU A 1 302 ? 1.582 22.755 -24.477 1.00 56.94 302 GLU A O 1
ATOM 2301 N N . GLU A 1 303 ? 0.559 21.007 -23.520 1.00 55.44 303 GLU A N 1
ATOM 2302 C CA . GLU A 1 303 ? -0.771 21.355 -24.049 1.00 55.44 303 GLU A CA 1
ATOM 2303 C C . GLU A 1 303 ? -1.412 22.552 -23.316 1.00 55.44 303 GLU A C 1
ATOM 2305 O O . GLU A 1 303 ? -2.154 23.315 -23.937 1.00 55.44 303 GLU A O 1
ATOM 2310 N N . GLU A 1 304 ? -1.110 22.775 -22.029 1.00 57.56 304 GLU A N 1
ATOM 2311 C CA . GLU A 1 304 ? -1.625 23.941 -21.289 1.00 57.56 304 GLU A CA 1
ATOM 2312 C C . GLU A 1 304 ? -0.934 25.257 -21.703 1.00 57.56 304 GLU A C 1
ATOM 2314 O O . GLU A 1 304 ? -1.571 26.312 -21.676 1.00 57.56 304 GLU A O 1
ATOM 2319 N N . GLU A 1 305 ? 0.328 25.217 -22.151 1.00 57.75 305 GLU A N 1
ATOM 2320 C CA . GLU A 1 305 ? 1.048 26.411 -22.630 1.00 57.75 305 GLU A CA 1
ATOM 2321 C C . GLU A 1 305 ? 0.630 26.861 -24.045 1.00 57.75 305 GLU A C 1
ATOM 2323 O O . GLU A 1 305 ? 0.799 28.033 -24.386 1.00 57.75 305 GLU A O 1
ATOM 2328 N N . GLU A 1 306 ? 0.063 25.979 -24.879 1.00 56.81 306 GLU A N 1
ATOM 2329 C CA . GLU A 1 306 ? -0.420 26.348 -26.222 1.00 56.81 306 GLU A CA 1
ATOM 2330 C C . GLU A 1 306 ? -1.829 26.983 -26.225 1.00 56.81 306 GLU A C 1
ATOM 2332 O O . GLU A 1 306 ? -2.246 27.553 -27.242 1.00 56.81 306 GLU A O 1
ATOM 2337 N N . GLU A 1 307 ? -2.560 26.924 -25.104 1.00 57.28 307 GLU A N 1
ATOM 2338 C CA . GLU A 1 307 ? -3.904 27.509 -24.960 1.00 57.28 307 GLU A CA 1
ATOM 2339 C C . GLU A 1 307 ? -3.939 28.901 -24.275 1.00 57.28 307 GLU A C 1
ATOM 2341 O O . GLU A 1 307 ? -5.014 29.518 -24.237 1.00 57.28 307 GLU A O 1
ATOM 2346 N N . GLU A 1 308 ? -2.801 29.441 -23.801 1.00 50.09 308 GLU A N 1
ATOM 2347 C CA . GLU A 1 308 ? -2.654 30.826 -23.277 1.00 50.09 308 GLU A CA 1
ATOM 2348 C C . GLU A 1 308 ? -2.199 31.864 -24.329 1.00 50.09 308 GLU A C 1
ATOM 2350 O O . GLU A 1 308 ? -2.754 32.996 -24.311 1.00 50.09 308 GLU A O 1
#

Foldseek 3Di:
DDDDDDDDPCVVVVLVVPPPCPPVNVVVVVVVVVVVVVVVPPPDDDDDDDDPPPPPPDDDDDDPVRVVVVVVVVVPPAQKDKDKDADDQQPPLPQVCCVVPNPFIKIFIWGFDQDFFCVQQDQQFWFWFADPPDDPVDRDIDTFGFNWDAFDKDFPPPDPDDDDDDDDDDDDDDDDDDDDDDDDPDPDDDDDDDDDDDDDDDDDDDPPPDDPDHTDIDGAHHQWTFTGGNDPVDDPPRDDGCVNVNIDGSNRTGGTGQKIGSDLVDIDGRRGPPVNNVSCVVSCVPPDDSVVSPDPCVVVVVVVVVVD

Secondary structure (DSSP, 8-state):
-PPPPPPPTTHHHHHHHHS---HHHHHHHHHHHHHHHHHTS-----------------PPPPPHHHHHHHHHHHHHS-SEEEEEEESSTTTTTS-GGGGT-TT-EEEEEEEE-SS--TTTS-TT-EEEEE-TTS-TT---EEEEEEEEETT-EEE---------------------------------------------------TT-----TT-EEEPPTTEEEEE-S-TT--TTTS-SHHHH--EEGGGEEEEEEEEESSSSSEEE----HHHHHHHHHHHHHH--TTGGGS-THHHHHHHHT--

Sequence (308 aa):
MPPPTKPNPNSFRYLIFKTNVSIETFFRTLVSARRSEQYHRDEGIYTRDDDISSNASRKPTPSFQSAFAAAREAFYKPVSSTMYIAGPAMQPGLNRGHSRNHESMERLVVRSIPFPTPVNVLVGDVVAFYNPLARRDEHNIMIRRIAAAEGQEMEVGGGSGGGAGGETGSSSSPGGGFKGGSGPFGLGRIQPKSPVGLPPFGGKHSPFAAEESEGSVVKIPEGHCWVLADNPDLGPPDVIDSRTFGYVPYRNVVGRVVYAAASTADHGPVQNNPESMNLDEPIIEGEIDVEKLFVDEEEEEEEEEEEE

Radius of gyration: 25.67 Å; chains: 1; bounding box: 58×80×67 Å

pLDDT: mean 73.34, std 25.28, range [27.0, 98.75]

InterPro domains:
  IPR036286 LexA/Signal peptidase-like superfamily [SSF51306] (82-157)
  IPR036286 LexA/Signal peptidase-like superfamily [SSF51306] (215-270)
  IPR053307 Mitochondrial ATP-independent inner membrane protease [PTHR47040] (218-296)